Protein AF-A0A4R4D3I8-F1 (afdb_monomer_lite)

InterPro domains:
  IPR003644 Na-Ca exchanger/integrin-beta4 [PF03160] (3-103)
  IPR011041 Soluble quinoprotein glucose/sorbosone dehydrogenase, beta-propeller domain superfamily [SSF50952] (122-207)
  IPR011042 Six-bladed beta-propeller, TolB-like [G3DSA:2.120.10.30] (114-254)
  IPR012938 Glucose/Sorbosone dehydrogenase [PF07995] (134-205)
  IPR038081 CalX-like domain superfamily [G3DSA:2.60.40.2030] (2-104)
  IPR038081 CalX-like domain superfamily [SSF141072] (4-116)

Secondary structure (DSSP, 8-state):
---EEEEGGGSEEEEEEE--S---S-EEEEEEEEESSSPBTTTB--EEEEEEE-TT--EEEEEEEB---SS----EEEEEEEEEEESS---S--EEEEEEE-SSS-----S------SS------S----TT-EEEEEE-SS-TTEEEEEETTTEEEEEETTT--EEEEEE-TTTB--STT-SEEEEEE-TTTTTS-EEEEEEEE--TTGGG--GGGSTT-SS--EEEEEEEEB-GGGTTSSBPTT--EEEE--

Organism: NCBI:txid2527868

Structure (mmCIF, N/CA/C/O backbone):
data_AF-A0A4R4D3I8-F1
#
_entry.id   AF-A0A4R4D3I8-F1
#
loop_
_atom_site.group_PDB
_atom_site.id
_atom_site.type_symbol
_atom_site.label_atom_id
_atom_site.label_alt_id
_atom_site.label_comp_id
_atom_site.label_asym_id
_atom_site.label_entity_id
_atom_site.label_seq_id
_atom_site.pdbx_PDB_ins_code
_atom_site.Cartn_x
_atom_site.Cartn_y
_atom_site.Cartn_z
_atom_site.occupancy
_atom_site.B_iso_or_equiv
_atom_site.auth_seq_id
_atom_site.auth_comp_id
_atom_site.auth_asym_id
_atom_site.auth_atom_id
_atom_site.pdbx_PDB_model_num
ATOM 1 N N . ASP A 1 1 ? 19.134 -2.324 -6.338 1.00 48.84 1 ASP A N 1
ATOM 2 C CA . ASP A 1 1 ? 19.557 -2.537 -7.728 1.00 48.84 1 ASP A CA 1
ATOM 3 C C . ASP A 1 1 ? 20.629 -3.591 -7.803 1.00 48.84 1 ASP A C 1
ATOM 5 O O . ASP A 1 1 ? 21.611 -3.500 -7.078 1.00 48.84 1 ASP A O 1
ATOM 9 N N . ILE A 1 2 ? 20.404 -4.602 -8.639 1.00 56.69 2 ILE A N 1
ATOM 10 C CA . ILE A 1 2 ? 21.456 -5.512 -9.089 1.00 56.69 2 ILE A CA 1
ATOM 11 C C . ILE A 1 2 ? 21.833 -5.010 -10.480 1.00 56.69 2 ILE A C 1
ATOM 13 O O . ILE A 1 2 ? 21.028 -5.086 -11.409 1.00 56.69 2 ILE A O 1
ATOM 17 N N . GLU A 1 3 ? 23.013 -4.412 -10.591 1.00 73.50 3 GLU A N 1
ATOM 18 C CA . GLU A 1 3 ? 23.609 -4.074 -11.878 1.00 73.50 3 GLU A CA 1
ATOM 19 C C . GLU A 1 3 ? 24.237 -5.336 -12.466 1.00 73.50 3 GLU A C 1
ATOM 21 O O . GLU A 1 3 ? 25.013 -6.019 -11.794 1.00 73.50 3 GLU A O 1
ATOM 26 N N . VAL A 1 4 ? 23.876 -5.657 -13.707 1.00 86.81 4 VAL A N 1
ATOM 27 C CA . VAL A 1 4 ? 24.461 -6.776 -14.447 1.00 86.81 4 VAL A CA 1
ATOM 28 C C . VAL A 1 4 ? 25.576 -6.222 -15.324 1.00 86.81 4 VAL A C 1
ATOM 30 O O . VAL A 1 4 ? 25.395 -5.219 -16.009 1.00 86.81 4 VAL A O 1
ATOM 33 N N . GLN A 1 5 ? 26.738 -6.863 -15.299 1.00 90.12 5 GLN A N 1
ATOM 34 C CA . GLN A 1 5 ? 27.853 -6.533 -16.182 1.00 90.12 5 GLN A CA 1
ATOM 35 C C . GLN A 1 5 ? 28.077 -7.687 -17.151 1.00 90.12 5 GLN A C 1
ATOM 37 O O . GLN A 1 5 ? 27.988 -8.850 -16.757 1.00 90.12 5 GLN A O 1
ATOM 42 N N . VAL A 1 6 ? 28.365 -7.359 -18.404 1.00 92.44 6 VAL A N 1
ATOM 43 C CA . VAL A 1 6 ? 28.683 -8.327 -19.454 1.00 92.44 6 VAL A CA 1
ATOM 44 C C . VAL A 1 6 ? 29.883 -7.828 -20.241 1.00 92.44 6 VAL A C 1
ATOM 46 O O . VAL A 1 6 ? 29.997 -6.624 -20.474 1.00 92.44 6 VAL A O 1
ATOM 49 N N . ASN A 1 7 ? 30.792 -8.723 -20.627 1.00 90.62 7 ASN A N 1
ATOM 50 C CA . ASN A 1 7 ? 31.839 -8.355 -21.566 1.00 90.62 7 ASN A CA 1
ATOM 51 C C . ASN A 1 7 ? 31.254 -8.320 -22.980 1.00 90.62 7 ASN A C 1
ATOM 53 O O . ASN A 1 7 ? 30.486 -9.198 -23.364 1.00 90.62 7 ASN A O 1
ATOM 57 N N . GLU A 1 8 ? 31.633 -7.327 -23.771 1.00 93.56 8 GLU A N 1
ATOM 58 C CA . GLU A 1 8 ? 31.174 -7.181 -25.151 1.00 93.56 8 GLU A CA 1
ATOM 59 C C . GLU A 1 8 ? 31.430 -8.447 -25.996 1.00 93.56 8 GLU A C 1
ATOM 61 O O . GLU A 1 8 ? 30.576 -8.850 -26.787 1.00 93.56 8 GLU A O 1
ATOM 66 N N . ALA A 1 9 ? 32.521 -9.171 -25.715 1.00 92.56 9 ALA A N 1
ATOM 67 C CA . ALA A 1 9 ? 32.879 -10.417 -26.392 1.00 92.56 9 ALA A CA 1
ATOM 68 C C . ALA A 1 9 ? 32.084 -11.659 -25.932 1.00 92.56 9 ALA A C 1
ATOM 70 O O . ALA A 1 9 ? 32.213 -12.722 -26.546 1.00 92.56 9 ALA A O 1
ATOM 71 N N . ASP A 1 10 ? 31.260 -11.569 -24.878 1.00 92.31 10 ASP A N 1
ATOM 72 C CA . ASP A 1 10 ? 30.481 -12.710 -24.365 1.00 92.31 10 ASP A CA 1
ATOM 73 C C . ASP A 1 10 ? 29.329 -13.097 -25.312 1.00 92.31 10 ASP A C 1
ATOM 75 O O . ASP A 1 10 ? 28.772 -14.196 -25.224 1.00 92.31 10 ASP A O 1
ATOM 79 N N . GLY A 1 11 ? 28.949 -12.194 -26.223 1.00 94.56 11 GLY A N 1
ATOM 80 C CA . GLY A 1 11 ? 27.903 -12.375 -27.232 1.00 94.56 11 GLY A CA 1
ATOM 81 C C . GLY A 1 11 ? 26.474 -12.381 -26.681 1.00 94.56 11 GLY A C 1
ATOM 82 O O . GLY A 1 11 ? 25.547 -11.982 -27.384 1.00 94.56 11 GLY A O 1
ATOM 83 N N . PHE A 1 12 ? 26.270 -12.783 -25.425 1.00 95.88 12 PHE A N 1
ATOM 84 C CA . PHE A 1 12 ? 24.982 -12.723 -24.739 1.00 95.88 12 PHE A CA 1
ATOM 85 C C . PHE A 1 12 ? 25.138 -12.378 -23.263 1.00 95.88 12 PHE A C 1
ATOM 87 O O . PHE A 1 12 ? 26.021 -12.885 -22.576 1.00 95.88 12 PHE A O 1
ATOM 94 N N . VAL A 1 13 ? 24.175 -11.617 -22.754 1.00 95.88 13 VAL A N 1
ATOM 95 C CA . VAL A 1 13 ? 23.889 -11.509 -21.322 1.00 95.88 13 VAL A CA 1
ATOM 96 C C . VAL A 1 13 ? 22.562 -12.196 -21.021 1.00 95.88 13 VAL A C 1
ATOM 98 O O . VAL A 1 13 ? 21.629 -12.143 -21.822 1.00 95.88 13 VAL A O 1
ATOM 101 N N . TYR A 1 14 ? 22.462 -12.846 -19.866 1.00 95.19 14 TYR A N 1
ATOM 102 C CA . TYR A 1 14 ? 21.257 -13.564 -19.455 1.00 95.19 14 TYR A CA 1
ATOM 103 C C . TYR A 1 14 ? 20.567 -12.821 -18.317 1.00 95.19 14 TYR A C 1
ATOM 105 O O . TYR A 1 14 ? 21.087 -12.749 -17.206 1.00 95.19 14 TYR A O 1
ATOM 113 N N . GLN A 1 15 ? 19.375 -12.301 -18.595 1.00 94.81 15 GLN A N 1
ATOM 114 C CA . GLN A 1 15 ? 18.557 -11.606 -17.610 1.00 94.81 15 GLN A CA 1
ATOM 115 C C . GLN A 1 15 ? 17.652 -12.603 -16.894 1.00 94.81 15 GLN A C 1
ATOM 117 O O . GLN A 1 15 ? 16.763 -13.194 -17.507 1.00 94.81 15 GLN A O 1
ATOM 122 N N . THR A 1 16 ? 17.881 -12.794 -15.597 1.00 94.50 16 THR A N 1
ATOM 123 C CA . THR A 1 16 ? 17.057 -13.668 -14.755 1.00 94.50 16 THR A CA 1
ATOM 124 C C . THR A 1 16 ? 15.826 -12.925 -14.249 1.00 94.50 16 THR A C 1
ATOM 126 O O . THR A 1 16 ? 15.933 -11.849 -13.662 1.00 94.50 16 THR A O 1
ATOM 129 N N . ILE A 1 17 ? 14.657 -13.530 -14.435 1.00 94.12 17 ILE A N 1
ATOM 130 C CA . ILE A 1 17 ? 13.378 -13.076 -13.892 1.00 94.12 17 ILE A CA 1
ATOM 131 C C . ILE A 1 17 ? 12.937 -14.093 -12.846 1.00 94.12 17 ILE A C 1
ATOM 133 O O . ILE A 1 17 ? 12.858 -15.283 -13.151 1.00 94.12 17 ILE A O 1
ATOM 137 N N . SER A 1 18 ? 12.634 -13.629 -11.635 1.00 93.69 18 SER A N 1
ATOM 138 C CA . SER A 1 18 ? 12.194 -14.480 -10.531 1.00 93.69 18 SER A CA 1
ATOM 139 C C . SER A 1 18 ? 10.734 -14.229 -10.151 1.00 93.69 18 SER A C 1
ATOM 141 O O . SER A 1 18 ? 10.213 -13.115 -10.243 1.00 93.69 18 SER A O 1
ATOM 143 N N . ARG A 1 19 ? 10.066 -15.294 -9.709 1.00 94.06 19 ARG A N 1
ATOM 144 C CA . ARG A 1 19 ? 8.700 -15.303 -9.186 1.00 94.06 19 ARG A CA 1
ATOM 145 C C . ARG A 1 19 ? 8.732 -15.710 -7.717 1.00 94.06 19 ARG A C 1
ATOM 147 O O . ARG A 1 19 ? 9.357 -16.699 -7.348 1.00 94.06 19 ARG A O 1
ATOM 154 N N . ALA A 1 20 ? 8.028 -14.952 -6.882 1.00 91.31 20 ALA A N 1
ATOM 155 C CA . ALA A 1 20 ? 7.876 -15.224 -5.455 1.00 91.31 20 ALA A CA 1
ATOM 156 C C . ALA A 1 20 ? 6.413 -15.543 -5.106 1.00 91.31 20 ALA A C 1
ATOM 158 O O . ALA A 1 20 ? 5.491 -15.113 -5.799 1.00 91.31 20 ALA A O 1
ATOM 159 N N . GLY A 1 21 ? 6.195 -16.266 -4.004 1.00 92.38 21 GLY A N 1
ATOM 160 C CA . GLY A 1 21 ? 4.859 -16.669 -3.555 1.00 92.38 21 GLY A CA 1
ATOM 161 C C . GLY A 1 21 ? 4.381 -17.966 -4.212 1.00 92.38 21 GLY A C 1
ATOM 162 O O . GLY A 1 21 ? 5.140 -18.930 -4.288 1.00 92.38 21 GLY A O 1
ATOM 163 N N . SER A 1 22 ? 3.112 -18.009 -4.639 1.00 92.25 22 SER A N 1
ATOM 164 C CA . SER A 1 22 ? 2.560 -19.191 -5.315 1.00 92.25 22 SER A CA 1
ATOM 165 C C . SER A 1 22 ? 3.211 -19.388 -6.684 1.00 92.25 22 SER A C 1
ATOM 167 O O . SER A 1 22 ? 3.316 -18.435 -7.461 1.00 92.25 22 SER A O 1
ATOM 169 N N . LEU A 1 23 ? 3.600 -20.632 -6.972 1.00 96.31 23 LEU A N 1
ATOM 170 C CA . LEU A 1 23 ? 4.167 -21.068 -8.250 1.00 96.31 23 LEU A CA 1
ATOM 171 C C . LEU A 1 23 ? 3.156 -21.832 -9.121 1.00 96.31 23 LEU A C 1
ATOM 173 O O . LEU A 1 23 ? 3.546 -22.357 -10.156 1.00 96.31 23 LEU A O 1
ATOM 177 N N . GLU A 1 24 ? 1.883 -21.902 -8.715 1.00 96.44 24 GLU A N 1
ATOM 178 C CA . GLU A 1 24 ? 0.830 -22.515 -9.534 1.00 96.44 24 GLU A CA 1
ATOM 179 C C . GLU A 1 24 ? 0.516 -21.668 -10.771 1.00 96.44 24 GLU A C 1
ATOM 181 O O . GLU A 1 24 ? 0.379 -20.443 -10.691 1.00 96.44 24 GLU A O 1
ATOM 186 N N . GLY A 1 25 ? 0.334 -22.343 -11.899 1.00 96.69 25 GLY A N 1
ATOM 187 C CA . GLY A 1 25 ? 0.001 -21.759 -13.187 1.00 96.69 25 GLY A CA 1
ATOM 188 C C . GLY A 1 25 ? 1.224 -21.252 -13.948 1.00 96.69 25 GLY A C 1
ATOM 189 O O . GLY A 1 25 ? 2.199 -20.769 -13.370 1.00 96.69 25 GLY A O 1
ATOM 190 N N . GLU A 1 26 ? 1.142 -21.347 -15.271 1.00 97.56 26 GLU A N 1
ATOM 191 C CA . GLU A 1 26 ? 2.083 -20.713 -16.192 1.00 97.56 26 GLU A CA 1
ATOM 192 C C . GLU A 1 26 ? 1.918 -19.184 -16.172 1.00 97.56 26 GLU A C 1
ATOM 194 O O . GLU A 1 26 ? 0.810 -18.675 -15.991 1.00 97.56 26 GLU A O 1
ATOM 199 N N . VAL A 1 27 ? 3.020 -18.457 -16.373 1.00 97.94 27 VAL A N 1
ATOM 200 C CA . VAL A 1 27 ? 3.032 -16.992 -16.482 1.00 97.94 27 VAL A CA 1
ATOM 201 C C . VAL A 1 27 ? 3.659 -16.589 -17.809 1.00 97.94 27 VAL A C 1
ATOM 203 O O . VAL A 1 27 ? 4.807 -16.938 -18.092 1.00 97.94 27 VAL A O 1
ATOM 206 N N . LEU A 1 28 ? 2.932 -15.806 -18.603 1.00 97.88 28 LEU A N 1
ATOM 207 C CA . LEU A 1 28 ? 3.465 -15.165 -19.801 1.00 97.88 28 LEU A CA 1
ATOM 208 C C . LEU A 1 28 ? 3.979 -13.774 -19.430 1.00 97.88 28 LEU A C 1
ATOM 210 O O . LEU A 1 28 ? 3.236 -12.956 -18.895 1.00 97.88 28 LEU A O 1
ATOM 214 N N . ILE A 1 29 ? 5.249 -13.500 -19.712 1.00 97.88 29 ILE A N 1
ATOM 215 C CA . ILE A 1 29 ? 5.922 -12.254 -19.344 1.00 97.88 29 ILE A CA 1
ATOM 216 C C . ILE A 1 29 ? 6.312 -11.514 -20.617 1.00 97.88 29 ILE A C 1
ATOM 218 O O . ILE A 1 29 ? 7.061 -12.046 -21.435 1.00 97.88 29 ILE A O 1
ATOM 222 N N . THR A 1 30 ? 5.861 -10.272 -20.762 1.00 97.06 30 THR A N 1
ATOM 223 C CA . THR A 1 30 ? 6.314 -9.360 -21.818 1.00 97.06 30 THR A CA 1
ATOM 224 C C . THR A 1 30 ? 7.434 -8.481 -21.278 1.00 97.06 30 THR A C 1
ATOM 226 O O . THR A 1 30 ? 7.284 -7.850 -20.229 1.00 97.06 30 THR A O 1
ATOM 229 N N . TYR A 1 31 ? 8.553 -8.408 -21.995 1.00 96.50 31 TYR A N 1
ATOM 230 C CA . TYR A 1 31 ? 9.711 -7.593 -21.634 1.00 96.50 31 TYR A CA 1
ATOM 231 C C . TYR A 1 31 ? 10.113 -6.644 -22.767 1.00 96.50 31 TYR A C 1
ATOM 233 O O . TYR A 1 31 ? 9.753 -6.845 -23.927 1.00 96.50 31 TYR A O 1
ATOM 241 N N . GLY A 1 32 ? 10.875 -5.607 -22.421 1.00 95.19 32 GLY A N 1
ATOM 242 C CA . GLY A 1 32 ? 11.457 -4.649 -23.357 1.00 95.19 32 GLY A CA 1
ATOM 243 C C . GLY A 1 32 ? 12.919 -4.356 -23.027 1.00 95.19 32 GLY A C 1
ATOM 244 O O . GLY A 1 32 ? 13.287 -4.273 -21.855 1.00 95.19 32 GLY A O 1
ATOM 245 N N . VAL A 1 33 ? 13.745 -4.191 -24.058 1.00 97.19 33 VAL A N 1
ATOM 246 C CA . VAL A 1 33 ? 15.169 -3.856 -23.946 1.00 97.19 33 VAL A CA 1
ATOM 247 C C . VAL A 1 33 ? 15.428 -2.547 -24.681 1.00 97.19 33 VAL A C 1
ATOM 249 O O . VAL A 1 33 ? 15.238 -2.463 -25.894 1.00 97.19 33 VAL A O 1
ATOM 252 N N . THR A 1 34 ? 15.844 -1.517 -23.947 1.00 94.69 34 THR A N 1
ATOM 253 C CA . THR A 1 34 ? 16.013 -0.153 -24.469 1.00 94.69 34 THR A CA 1
ATOM 254 C C . THR A 1 34 ? 17.401 0.388 -24.170 1.00 94.69 34 THR A C 1
ATOM 256 O O . THR A 1 34 ? 17.919 0.214 -23.065 1.00 94.69 34 THR A O 1
ATOM 259 N N . GLY A 1 35 ? 17.983 1.092 -25.138 1.00 89.38 35 GLY A N 1
ATOM 260 C CA . GLY A 1 35 ? 19.298 1.712 -24.997 1.00 89.38 35 GLY A CA 1
ATOM 261 C C . GLY A 1 35 ? 19.273 2.905 -24.043 1.00 89.38 35 GLY A C 1
ATOM 262 O O . GLY A 1 35 ? 18.276 3.623 -23.965 1.00 89.38 35 GLY A O 1
ATOM 263 N N . ASN A 1 36 ? 20.367 3.107 -23.310 1.00 91.62 36 ASN A N 1
ATOM 264 C CA . ASN A 1 36 ? 20.645 4.350 -22.595 1.00 91.62 36 ASN A CA 1
ATOM 265 C C . ASN A 1 36 ? 21.848 5.024 -23.271 1.00 91.62 36 ASN A C 1
ATOM 267 O O . ASN A 1 36 ? 21.665 5.760 -24.237 1.00 91.62 36 ASN A O 1
ATOM 271 N N . THR A 1 37 ? 23.073 4.705 -22.846 1.00 92.19 37 THR A N 1
ATOM 272 C CA . THR A 1 37 ? 24.292 5.102 -23.570 1.00 92.19 37 THR A CA 1
ATOM 273 C C . THR A 1 37 ? 24.688 4.088 -24.644 1.00 92.19 37 THR A C 1
ATOM 275 O O . THR A 1 37 ? 25.432 4.436 -25.557 1.00 92.19 37 THR A O 1
ATOM 278 N N . ALA A 1 38 ? 24.180 2.853 -24.559 1.00 93.88 38 ALA A N 1
ATOM 279 C CA . ALA A 1 38 ? 24.282 1.849 -25.611 1.00 93.88 38 ALA A CA 1
ATOM 280 C C . ALA A 1 38 ? 23.235 2.094 -26.707 1.00 93.88 38 ALA A C 1
ATOM 282 O O . ALA A 1 38 ? 22.082 2.427 -26.426 1.00 93.88 38 ALA A O 1
ATOM 283 N N . THR A 1 39 ? 23.633 1.878 -27.954 1.00 95.00 39 THR A N 1
ATOM 284 C CA . THR A 1 39 ? 22.834 2.040 -29.167 1.00 95.00 39 THR A CA 1
ATOM 285 C C . THR A 1 39 ? 22.325 0.683 -29.649 1.00 95.00 39 THR A C 1
ATOM 287 O O . THR A 1 39 ? 23.098 -0.239 -29.909 1.00 95.00 39 THR A O 1
ATOM 290 N N . GLU A 1 40 ? 21.007 0.562 -29.801 1.00 95.12 40 GLU A N 1
ATOM 291 C CA . GLU A 1 40 ? 20.368 -0.635 -30.355 1.00 95.12 40 GLU A CA 1
ATOM 292 C C . GLU A 1 40 ? 20.847 -0.916 -31.790 1.00 95.12 40 GLU A C 1
ATOM 294 O O . GLU A 1 40 ? 20.960 -0.008 -32.615 1.00 95.12 40 GLU A O 1
ATOM 299 N N . GLY A 1 41 ? 21.124 -2.185 -32.090 1.00 94.38 41 GLY A N 1
ATOM 300 C CA . GLY A 1 41 ? 21.628 -2.641 -33.388 1.00 94.38 41 GLY A CA 1
ATOM 301 C C . GLY A 1 41 ? 23.116 -2.370 -33.620 1.00 94.38 41 GLY A C 1
ATOM 302 O O . GLY A 1 41 ? 23.642 -2.798 -34.646 1.00 94.38 41 GLY A O 1
ATOM 303 N N . VAL A 1 42 ? 23.782 -1.693 -32.681 1.00 95.00 42 VAL A N 1
ATOM 304 C CA . VAL A 1 42 ? 25.235 -1.469 -32.684 1.00 95.00 42 VAL A CA 1
ATOM 305 C C . VAL A 1 42 ? 25.881 -2.191 -31.510 1.00 95.00 42 VAL A C 1
ATOM 307 O O . VAL A 1 42 ? 26.784 -2.977 -31.739 1.00 95.00 42 VAL A O 1
ATOM 310 N N . ASP A 1 43 ? 25.366 -1.982 -30.295 1.00 95.75 43 ASP A N 1
ATOM 311 C CA . ASP A 1 43 ? 25.955 -2.502 -29.051 1.00 95.75 43 ASP A CA 1
ATOM 312 C C . ASP A 1 43 ? 25.180 -3.714 -28.497 1.00 95.75 43 ASP A C 1
ATOM 314 O O . ASP A 1 43 ? 25.717 -4.585 -27.815 1.00 95.75 43 ASP A O 1
ATOM 318 N N . PHE A 1 44 ? 23.878 -3.788 -28.781 1.00 97.44 44 PHE A N 1
ATOM 319 C CA . PHE A 1 44 ? 23.007 -4.890 -28.368 1.00 97.44 44 PHE A CA 1
ATOM 320 C C . PHE A 1 44 ? 21.803 -5.011 -29.307 1.00 97.44 44 PHE A C 1
ATOM 322 O O . PHE A 1 44 ? 21.452 -4.065 -30.020 1.00 97.44 44 PHE A O 1
ATOM 329 N N . VAL A 1 45 ? 21.130 -6.161 -29.285 1.00 97.19 45 VAL A N 1
ATOM 330 C CA . VAL A 1 45 ? 19.838 -6.344 -29.966 1.00 97.19 45 VAL A CA 1
ATOM 331 C C . VAL A 1 45 ? 18.704 -6.027 -28.992 1.00 97.19 45 VAL A C 1
ATOM 333 O O . VAL A 1 45 ? 18.519 -6.727 -27.995 1.00 97.19 45 VAL A O 1
ATOM 336 N N . GLY A 1 46 ? 17.976 -4.944 -29.270 1.00 94.12 46 GLY A N 1
ATOM 337 C CA . GLY A 1 46 ? 16.898 -4.423 -28.434 1.00 94.12 46 GLY A CA 1
ATOM 338 C C . GLY A 1 46 ? 15.497 -4.873 -28.851 1.00 94.12 46 GLY A C 1
ATOM 339 O O . GLY A 1 46 ? 15.319 -5.849 -29.580 1.00 94.12 46 GLY A O 1
ATOM 340 N N . GLY A 1 47 ? 14.493 -4.150 -28.352 1.00 92.25 47 GLY A N 1
ATOM 341 C CA . GLY A 1 47 ? 13.087 -4.343 -28.705 1.00 92.25 47 GLY A CA 1
ATOM 342 C C . GLY A 1 47 ? 12.266 -5.076 -27.643 1.00 92.25 47 GLY A C 1
ATOM 343 O O . GLY A 1 47 ? 12.671 -5.202 -26.487 1.00 92.25 47 GLY A O 1
ATOM 344 N N . PHE A 1 48 ? 11.069 -5.519 -28.035 1.00 93.38 48 PHE A N 1
ATOM 345 C CA . PHE A 1 48 ? 10.128 -6.229 -27.163 1.00 93.38 48 PHE A CA 1
ATOM 346 C C . PHE A 1 48 ? 10.145 -7.732 -27.427 1.00 93.38 48 PHE A C 1
ATOM 348 O O . PHE A 1 48 ? 10.292 -8.171 -28.568 1.00 93.38 48 PHE A O 1
ATOM 355 N N . GLY A 1 49 ? 9.921 -8.516 -26.377 1.00 94.88 49 GLY A N 1
ATOM 356 C CA . GLY A 1 49 ? 9.788 -9.963 -26.472 1.00 94.88 49 GLY A CA 1
ATOM 357 C C . GLY A 1 49 ? 8.884 -10.532 -25.390 1.00 94.88 49 GLY A C 1
ATOM 358 O O . GLY A 1 49 ? 8.424 -9.823 -24.494 1.00 94.88 49 GLY A O 1
ATOM 359 N N . THR A 1 50 ? 8.631 -11.833 -25.487 1.00 96.88 50 THR A N 1
ATOM 360 C CA . THR A 1 50 ? 7.858 -12.579 -24.495 1.00 96.88 50 THR A CA 1
ATOM 361 C C . THR A 1 50 ? 8.632 -13.797 -24.031 1.00 96.88 50 THR A C 1
ATOM 363 O O . THR A 1 50 ? 9.254 -14.481 -24.844 1.00 96.88 50 THR A O 1
ATOM 366 N N . VAL A 1 51 ? 8.545 -14.108 -22.743 1.00 98.00 51 VAL A N 1
ATOM 367 C CA . VAL A 1 51 ? 9.073 -15.341 -22.162 1.00 98.00 51 VAL A CA 1
ATOM 368 C C . VAL A 1 51 ? 7.992 -16.007 -21.323 1.00 98.00 51 VAL A C 1
ATOM 370 O O . VAL A 1 51 ? 7.228 -15.342 -20.628 1.00 98.00 51 VAL A O 1
ATOM 373 N N . VAL A 1 52 ? 7.918 -17.330 -21.414 1.00 98.19 52 VAL A N 1
ATOM 374 C CA . VAL A 1 52 ? 7.000 -18.138 -20.615 1.00 98.19 52 VAL A CA 1
ATOM 375 C C . VAL A 1 52 ? 7.755 -18.670 -19.406 1.00 98.19 52 VAL A C 1
ATOM 377 O O . VAL A 1 52 ? 8.811 -19.284 -19.557 1.00 98.19 52 VAL A O 1
ATOM 380 N N . MET A 1 53 ? 7.204 -18.450 -18.217 1.00 97.75 53 MET A N 1
ATOM 381 C CA . MET A 1 53 ? 7.611 -19.126 -16.992 1.00 97.75 53 MET A CA 1
ATOM 382 C C . MET A 1 53 ? 6.627 -20.278 -16.733 1.00 97.75 53 MET A C 1
ATOM 384 O O . MET A 1 53 ? 5.470 -20.007 -16.403 1.00 97.75 53 MET A O 1
ATOM 388 N N . PRO A 1 54 ? 7.047 -21.547 -16.908 1.00 98.06 54 PRO A N 1
ATOM 389 C CA . PRO A 1 54 ? 6.150 -22.691 -16.763 1.00 98.06 54 PRO A CA 1
ATOM 390 C C . PRO A 1 54 ? 5.593 -22.850 -15.342 1.00 98.06 54 PRO A C 1
ATOM 392 O O . PRO A 1 54 ? 6.160 -22.341 -14.373 1.00 98.06 54 PRO A O 1
ATOM 395 N N . ASP A 1 55 ? 4.512 -23.622 -15.218 1.00 97.62 55 ASP A N 1
ATOM 396 C CA . ASP A 1 55 ? 3.950 -24.026 -13.924 1.00 97.62 55 ASP A CA 1
ATOM 397 C C . ASP A 1 55 ? 5.015 -24.669 -13.016 1.00 97.62 55 ASP A C 1
ATOM 399 O O . ASP A 1 55 ? 5.824 -25.494 -13.453 1.00 97.62 55 ASP A O 1
ATOM 403 N N . GLY A 1 56 ? 5.036 -24.262 -11.747 1.00 97.12 56 GLY A N 1
ATOM 404 C CA . GLY A 1 56 ? 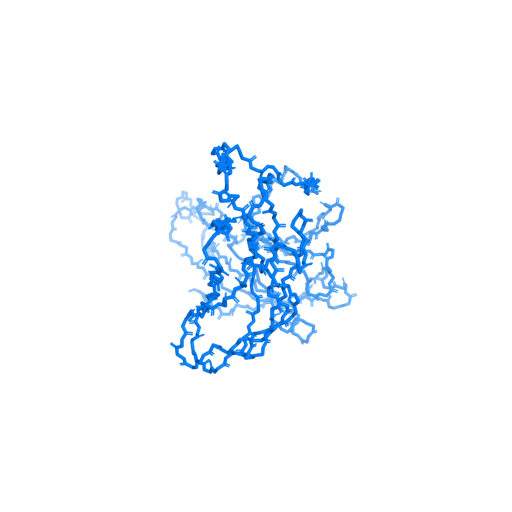5.997 -24.734 -10.751 1.00 97.12 56 GLY A CA 1
ATOM 405 C C . GLY A 1 56 ? 7.418 -24.169 -10.883 1.00 97.12 56 GLY A C 1
ATOM 406 O O . GLY A 1 56 ? 8.276 -24.519 -10.071 1.00 97.12 56 GLY A O 1
ATOM 407 N N . VAL A 1 57 ? 7.693 -23.297 -11.861 1.00 97.94 57 VAL A N 1
ATOM 408 C CA . VAL A 1 57 ? 9.021 -22.701 -12.074 1.00 97.94 57 VAL A CA 1
ATOM 409 C C . VAL A 1 57 ? 9.118 -21.337 -11.390 1.00 97.94 57 VAL A C 1
ATOM 411 O O . VAL A 1 57 ? 8.240 -20.489 -11.527 1.00 97.94 57 VAL A O 1
ATOM 414 N N . ALA A 1 58 ? 10.207 -21.125 -10.648 1.00 95.50 58 ALA A N 1
ATOM 415 C CA . ALA A 1 58 ? 10.452 -19.884 -9.911 1.00 95.50 58 ALA A CA 1
ATOM 416 C C . ALA A 1 58 ? 11.352 -18.887 -10.658 1.00 95.50 58 ALA A C 1
ATOM 418 O O . ALA A 1 58 ? 11.349 -17.708 -10.317 1.00 95.50 58 ALA A O 1
ATOM 419 N N . GLU A 1 59 ? 12.124 -19.334 -11.653 1.00 96.75 59 GLU A N 1
ATOM 420 C CA . GLU A 1 59 ? 13.064 -18.489 -12.392 1.00 96.75 59 GLU A CA 1
ATOM 421 C C . GLU A 1 59 ? 13.094 -18.839 -13.880 1.00 96.75 59 GLU A C 1
ATOM 423 O O . GLU A 1 59 ? 13.059 -20.010 -14.260 1.00 96.75 59 GLU A O 1
ATOM 428 N N . VAL A 1 60 ? 13.205 -17.817 -14.726 1.00 97.31 60 VAL A N 1
ATOM 429 C CA . VAL A 1 60 ? 13.460 -17.970 -16.161 1.00 97.31 60 VAL A CA 1
ATOM 430 C C . VAL A 1 60 ? 14.518 -16.968 -16.603 1.00 97.31 60 VAL A C 1
ATOM 432 O O . VAL A 1 60 ? 14.611 -15.872 -16.049 1.00 97.31 60 VAL A O 1
ATOM 435 N N . THR A 1 61 ? 15.330 -17.337 -17.590 1.00 96.56 61 THR A N 1
ATOM 436 C CA . THR A 1 61 ? 16.378 -16.474 -18.139 1.00 96.56 61 THR A CA 1
ATOM 437 C C . THR A 1 61 ? 16.044 -16.039 -19.557 1.00 96.56 61 THR A C 1
ATOM 439 O O . THR A 1 61 ? 15.589 -16.831 -20.383 1.00 96.56 61 THR A O 1
ATOM 442 N N . VAL A 1 62 ? 16.286 -14.763 -19.844 1.00 97.19 62 VAL A N 1
ATOM 443 C CA . VAL A 1 62 ? 16.126 -14.173 -21.172 1.00 97.19 62 VAL A CA 1
ATOM 444 C C . VAL A 1 62 ? 1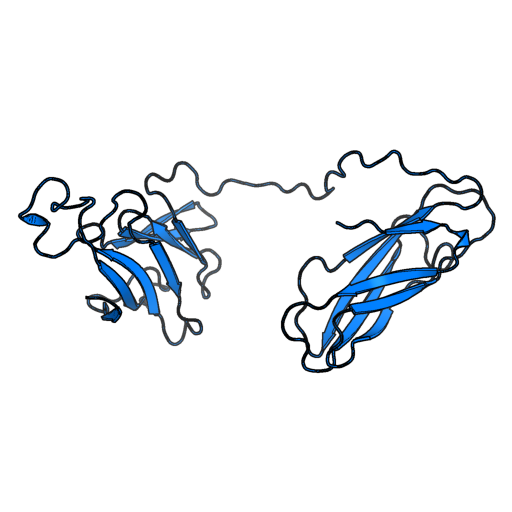7.508 -13.806 -21.712 1.00 97.19 62 VAL A C 1
ATOM 446 O O . VAL A 1 62 ? 18.170 -12.951 -21.117 1.00 97.19 62 VAL A O 1
ATOM 449 N N . PRO A 1 63 ? 17.971 -14.426 -22.811 1.00 97.25 63 PRO A N 1
ATOM 450 C CA . PRO A 1 63 ? 19.202 -14.010 -23.463 1.00 97.25 63 PRO A CA 1
ATOM 451 C C . PRO A 1 63 ? 18.978 -12.694 -24.215 1.00 97.25 63 PRO A C 1
ATOM 453 O O . PRO A 1 63 ? 18.073 -12.585 -25.042 1.00 97.25 63 PRO A O 1
ATOM 456 N N . VAL A 1 64 ? 19.833 -11.709 -23.961 1.00 97.31 64 VAL A N 1
ATOM 457 C CA . VAL A 1 64 ? 19.944 -10.479 -24.751 1.00 97.31 64 VAL A CA 1
ATOM 458 C C . VAL A 1 64 ? 21.275 -10.528 -25.486 1.00 97.31 64 VAL A C 1
ATOM 460 O O . VAL A 1 64 ? 22.320 -10.719 -24.864 1.00 97.31 64 VAL A O 1
ATOM 463 N N . GLN A 1 65 ? 21.235 -10.403 -26.811 1.00 97.94 65 GLN A N 1
ATOM 464 C CA . GLN A 1 65 ? 22.436 -10.456 -27.638 1.00 97.94 65 GLN A CA 1
ATOM 465 C C . GLN A 1 65 ? 23.246 -9.167 -27.485 1.00 97.94 65 GLN A C 1
ATOM 467 O O . GLN A 1 65 ? 22.701 -8.072 -27.636 1.00 97.94 65 GLN A O 1
ATOM 472 N N . ILE A 1 66 ? 24.541 -9.329 -27.235 1.00 97.88 66 ILE A N 1
ATOM 473 C CA . ILE A 1 66 ? 25.546 -8.268 -27.208 1.00 97.88 66 ILE A CA 1
ATOM 474 C C . ILE A 1 66 ? 26.308 -8.304 -28.531 1.00 97.88 66 ILE A C 1
ATOM 476 O O . ILE A 1 66 ? 26.565 -9.377 -29.085 1.00 97.88 66 ILE A O 1
ATOM 480 N N . LEU A 1 67 ? 26.589 -7.129 -29.079 1.00 95.94 67 LEU A N 1
ATOM 481 C CA . LEU A 1 67 ? 27.248 -6.964 -30.365 1.00 95.94 67 LEU A CA 1
ATOM 482 C C . LEU A 1 67 ? 28.644 -6.389 -30.114 1.00 95.94 67 LEU A C 1
ATOM 484 O O . LEU A 1 67 ? 28.756 -5.344 -29.492 1.00 95.94 67 LEU A O 1
ATOM 488 N N . ASP A 1 68 ? 29.674 -7.088 -30.594 1.00 93.69 68 ASP A N 1
ATOM 489 C CA . ASP A 1 68 ? 31.078 -6.662 -30.528 1.00 93.69 68 ASP A CA 1
ATOM 490 C C . ASP A 1 68 ? 31.537 -6.261 -31.933 1.00 93.69 68 ASP A C 1
ATOM 492 O O . ASP A 1 68 ? 31.514 -7.080 -32.863 1.00 93.69 68 ASP A O 1
ATOM 496 N N . ASP A 1 69 ? 31.917 -4.995 -32.104 1.00 89.31 69 ASP A N 1
ATOM 497 C CA . ASP A 1 69 ? 32.437 -4.463 -33.366 1.00 89.31 69 ASP A CA 1
ATOM 498 C C . ASP A 1 69 ? 33.979 -4.458 -33.439 1.00 89.31 69 ASP A C 1
ATOM 500 O O . ASP A 1 69 ? 34.558 -4.121 -34.480 1.00 89.31 69 ASP A O 1
ATOM 504 N N . GLY A 1 70 ? 34.652 -4.893 -32.369 1.00 87.94 70 GLY A N 1
ATOM 505 C CA . GLY A 1 70 ? 36.101 -4.973 -32.235 1.00 87.94 70 GLY A CA 1
ATOM 506 C C . GLY A 1 70 ? 36.803 -3.621 -32.099 1.00 87.94 70 GLY A C 1
ATOM 507 O O . GLY A 1 70 ? 38.035 -3.576 -32.196 1.00 87.94 70 GLY A O 1
ATOM 508 N N . ALA A 1 71 ? 36.070 -2.519 -31.920 1.00 87.12 71 ALA A N 1
ATOM 509 C CA . ALA A 1 71 ? 36.629 -1.190 -31.723 1.00 87.12 71 ALA A CA 1
ATOM 510 C C . ALA A 1 71 ? 36.572 -0.780 -30.247 1.00 87.12 71 ALA A C 1
ATOM 512 O O . ALA A 1 71 ? 35.551 -0.909 -29.593 1.00 87.12 71 ALA A O 1
ATOM 513 N N . ALA A 1 72 ? 37.663 -0.200 -29.739 1.00 87.12 72 ALA A N 1
ATOM 514 C CA . ALA A 1 72 ? 37.692 0.286 -28.363 1.00 87.12 72 ALA A CA 1
ATOM 515 C C . ALA A 1 72 ? 36.683 1.427 -28.142 1.00 87.12 72 ALA A C 1
ATOM 517 O O . ALA A 1 72 ? 36.682 2.436 -28.859 1.00 87.12 72 ALA A O 1
ATOM 518 N N . SER A 1 73 ? 35.883 1.292 -27.095 1.00 84.12 73 SER A N 1
ATOM 519 C CA . SER A 1 73 ? 34.801 2.186 -26.714 1.00 84.12 73 SER A CA 1
ATOM 520 C C . SER A 1 73 ? 34.693 2.303 -25.180 1.00 84.12 73 SER A C 1
ATOM 522 O O . SER A 1 73 ? 35.260 1.497 -24.440 1.00 84.12 73 SER A O 1
ATOM 524 N N . PRO A 1 74 ? 34.042 3.355 -24.645 1.00 87.25 74 PRO A N 1
ATOM 525 C CA . PRO A 1 74 ? 33.746 3.419 -23.214 1.00 87.25 74 PRO A CA 1
ATOM 526 C C . PRO A 1 74 ? 32.645 2.416 -22.842 1.00 87.25 74 PRO A C 1
ATOM 528 O O . PRO A 1 74 ? 31.833 2.061 -23.688 1.00 87.25 74 PRO A O 1
ATOM 531 N N . THR A 1 75 ? 32.541 2.044 -21.559 1.00 88.00 75 THR A N 1
ATOM 532 C CA . THR A 1 75 ? 31.423 1.214 -21.060 1.00 88.00 75 THR A CA 1
ATOM 533 C C . THR A 1 75 ? 30.071 1.836 -21.425 1.00 88.00 75 THR A C 1
ATOM 535 O O . THR A 1 75 ? 29.814 3.010 -21.133 1.00 88.00 75 THR A O 1
ATOM 538 N N . LYS A 1 76 ? 29.184 1.035 -22.022 1.00 91.38 76 LYS A N 1
ATOM 539 C CA . LYS A 1 76 ? 27.847 1.465 -22.458 1.00 91.38 76 LYS A CA 1
ATOM 540 C C . LYS A 1 76 ? 26.751 0.747 -21.688 1.00 91.38 76 LYS A C 1
ATOM 542 O O . LYS A 1 76 ? 26.953 -0.337 -21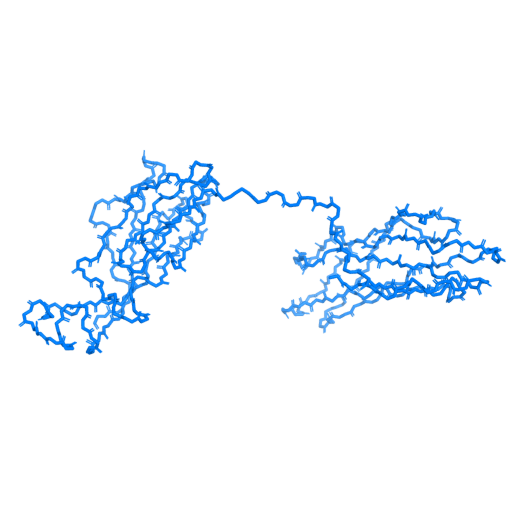.158 1.00 91.38 76 LYS A O 1
ATOM 547 N N . ILE A 1 77 ? 25.576 1.364 -21.619 1.00 92.56 77 ILE A N 1
ATOM 548 C CA . ILE A 1 77 ? 24.479 0.919 -20.763 1.00 92.56 77 ILE A CA 1
ATOM 549 C C . ILE A 1 77 ? 23.198 0.754 -21.573 1.00 92.56 77 ILE A C 1
ATOM 551 O O . ILE A 1 77 ? 22.794 1.664 -22.303 1.00 92.56 77 ILE A O 1
ATOM 555 N N . PHE A 1 78 ? 22.500 -0.356 -21.353 1.00 94.69 78 PHE A N 1
ATOM 556 C CA . PHE A 1 78 ? 21.100 -0.526 -21.736 1.00 94.69 78 PHE A CA 1
ATOM 557 C C . PHE A 1 78 ? 20.252 -0.970 -20.537 1.00 94.69 78 PHE A C 1
ATOM 559 O O . PHE A 1 78 ? 20.756 -1.282 -19.457 1.00 94.69 78 PHE A O 1
ATOM 566 N N . THR A 1 79 ? 18.934 -0.943 -20.711 1.00 95.00 79 THR A N 1
ATOM 567 C CA . THR A 1 79 ? 17.954 -1.289 -19.676 1.00 95.00 79 THR A CA 1
ATOM 568 C C . THR A 1 79 ? 17.062 -2.427 -20.148 1.00 95.00 79 THR A C 1
ATOM 570 O O . THR A 1 79 ? 16.508 -2.370 -21.243 1.00 95.00 79 THR A O 1
ATOM 573 N N . PHE A 1 80 ? 16.888 -3.436 -19.299 1.00 94.69 80 PHE A N 1
ATOM 574 C CA . PHE A 1 80 ? 15.906 -4.506 -19.447 1.00 94.69 80 PHE A CA 1
ATOM 575 C C . PHE A 1 80 ? 14.708 -4.223 -18.537 1.00 94.69 80 PHE A C 1
ATOM 577 O O . PHE A 1 80 ? 14.898 -3.965 -17.349 1.00 94.69 80 PHE A O 1
ATOM 584 N N . SER A 1 81 ? 13.487 -4.289 -19.062 1.00 94.56 81 SER A N 1
ATOM 585 C CA . SER A 1 81 ? 12.258 -3.938 -18.339 1.00 94.56 81 SER A CA 1
ATOM 586 C C . SER A 1 81 ? 11.187 -5.014 -18.475 1.00 94.56 81 SER A C 1
ATOM 588 O O . SER A 1 81 ? 10.945 -5.508 -19.574 1.00 94.56 81 SER A O 1
ATOM 590 N N . LEU A 1 82 ? 10.487 -5.320 -17.384 1.00 94.62 82 LEU A N 1
ATOM 591 C CA . LEU A 1 82 ? 9.230 -6.066 -17.414 1.00 94.62 82 LEU A CA 1
ATOM 592 C C . LEU A 1 82 ? 8.088 -5.105 -17.751 1.00 94.62 82 LEU A C 1
ATOM 594 O O . LEU A 1 82 ? 7.879 -4.114 -17.049 1.00 94.62 82 LEU A O 1
ATOM 598 N N . VAL A 1 83 ? 7.371 -5.396 -18.832 1.00 92.94 83 VAL A N 1
ATOM 599 C CA . VAL A 1 83 ? 6.338 -4.521 -19.403 1.00 92.94 83 VAL A CA 1
ATOM 600 C C . VAL A 1 83 ? 4.955 -4.959 -18.944 1.00 92.94 83 VAL A C 1
ATOM 602 O O . VAL A 1 83 ? 4.186 -4.133 -18.461 1.00 92.94 83 VAL A O 1
ATOM 605 N N . ASP A 1 84 ? 4.659 -6.252 -19.069 1.00 92.12 84 ASP A N 1
ATOM 606 C CA . ASP A 1 84 ? 3.362 -6.829 -18.718 1.00 92.12 84 ASP A CA 1
ATOM 607 C C . ASP A 1 84 ? 3.502 -8.299 -18.304 1.00 92.12 84 ASP A C 1
ATOM 609 O O . ASP A 1 84 ? 4.483 -8.955 -18.667 1.00 92.12 84 ASP A O 1
ATOM 613 N N . VAL A 1 85 ? 2.532 -8.812 -17.545 1.00 95.25 85 VAL A N 1
ATOM 614 C CA . VAL A 1 85 ? 2.440 -10.232 -17.181 1.00 95.25 85 VAL A CA 1
ATOM 615 C C . VAL A 1 85 ? 0.995 -10.720 -17.226 1.00 95.25 85 VAL A C 1
ATOM 617 O O . VAL A 1 85 ? 0.090 -10.071 -16.709 1.00 95.25 85 VAL A O 1
ATOM 620 N N . GLU A 1 86 ? 0.795 -11.919 -17.761 1.00 96.50 86 GLU A N 1
ATOM 621 C CA . GLU A 1 86 ? -0.463 -12.659 -17.680 1.00 96.50 86 GLU A CA 1
ATOM 622 C C . GLU A 1 86 ? -0.263 -13.883 -16.777 1.00 96.50 86 GLU A C 1
ATOM 624 O O . GLU A 1 86 ? 0.720 -14.609 -16.917 1.00 96.50 86 GLU A O 1
ATOM 629 N N . GLY A 1 87 ? -1.171 -14.100 -15.818 1.00 93.00 87 GLY A N 1
ATOM 630 C CA . GLY A 1 87 ? -1.077 -15.200 -14.842 1.00 93.00 87 GLY A CA 1
ATOM 631 C C . GLY A 1 87 ? -0.329 -14.863 -13.542 1.00 93.00 87 GLY A C 1
ATOM 632 O O . GLY A 1 87 ? -0.204 -15.720 -12.671 1.00 93.00 87 GLY A O 1
ATOM 633 N N . ALA A 1 88 ? 0.133 -13.619 -13.366 1.00 93.69 88 ALA A N 1
ATOM 634 C CA . ALA A 1 88 ? 0.781 -13.143 -12.139 1.00 93.69 88 ALA A CA 1
ATOM 635 C C . ALA A 1 88 ? 0.536 -11.640 -11.899 1.00 93.69 88 ALA A C 1
ATOM 637 O O . ALA A 1 88 ? -0.164 -10.980 -12.660 1.00 93.69 88 ALA A O 1
ATOM 638 N N . THR A 1 89 ? 1.145 -11.091 -10.843 1.00 91.25 89 THR A N 1
ATOM 639 C CA . THR A 1 89 ? 1.169 -9.648 -10.554 1.00 91.25 89 THR A CA 1
ATOM 640 C C . THR A 1 89 ? 2.612 -9.151 -10.559 1.00 91.25 89 THR A C 1
ATOM 642 O O . THR A 1 89 ? 3.471 -9.750 -9.914 1.00 91.25 89 THR A O 1
ATOM 645 N N . LEU A 1 90 ? 2.887 -8.030 -11.229 1.00 89.81 90 LEU A N 1
ATOM 646 C CA . LEU A 1 90 ? 4.217 -7.412 -11.246 1.00 89.81 90 LEU A CA 1
ATOM 647 C C . LEU A 1 90 ? 4.529 -6.650 -9.950 1.00 89.81 90 LEU A C 1
ATOM 649 O O . LEU A 1 90 ? 3.783 -5.754 -9.548 1.00 89.81 90 LEU A O 1
ATOM 653 N N . TRP A 1 91 ? 5.701 -6.900 -9.369 1.00 86.00 91 TRP A N 1
ATOM 654 C CA . TRP A 1 91 ? 6.243 -6.176 -8.210 1.00 86.00 91 TRP A CA 1
ATOM 655 C C . TRP A 1 91 ? 7.501 -5.385 -8.583 1.00 86.00 91 TRP A C 1
ATOM 657 O O . TRP A 1 91 ? 8.076 -5.606 -9.643 1.00 86.00 91 TRP A O 1
ATOM 667 N N . ALA A 1 92 ? 7.896 -4.420 -7.750 1.00 82.69 92 ALA A N 1
ATOM 668 C CA . ALA A 1 92 ? 9.171 -3.722 -7.910 1.00 82.69 92 ALA A CA 1
ATOM 669 C C . ALA A 1 92 ? 10.329 -4.560 -7.323 1.00 82.69 92 ALA A C 1
ATOM 671 O O . ALA A 1 92 ? 10.119 -5.222 -6.304 1.00 82.69 92 ALA A O 1
ATOM 672 N N . PRO A 1 93 ? 11.546 -4.494 -7.896 1.00 85.56 93 PRO A N 1
ATOM 673 C CA . PRO A 1 93 ? 11.924 -3.744 -9.098 1.00 85.56 93 PRO A CA 1
ATOM 674 C C . PRO A 1 93 ? 11.477 -4.441 -10.397 1.00 85.56 93 PRO A C 1
ATOM 676 O O . PRO A 1 93 ? 11.433 -5.663 -10.473 1.00 85.56 93 PRO A O 1
ATOM 679 N N . ARG A 1 94 ? 11.169 -3.649 -11.434 1.00 90.12 94 ARG A N 1
ATOM 680 C CA . ARG A 1 94 ? 10.748 -4.140 -12.767 1.00 90.12 94 ARG A CA 1
ATOM 681 C C . ARG A 1 94 ? 11.786 -3.891 -13.857 1.00 90.12 94 ARG A C 1
ATOM 683 O O . ARG A 1 94 ? 11.526 -4.154 -15.025 1.00 90.12 94 ARG A O 1
ATOM 690 N N . THR A 1 95 ? 12.935 -3.348 -13.481 1.00 90.88 95 THR A N 1
ATOM 691 C CA . THR A 1 95 ? 13.988 -2.918 -14.396 1.00 90.88 95 THR A CA 1
ATOM 692 C C . THR A 1 95 ? 15.331 -3.428 -13.909 1.00 90.88 95 THR A C 1
ATOM 694 O O . THR A 1 95 ? 15.597 -3.438 -12.707 1.00 90.88 95 THR A O 1
ATOM 697 N N . SER A 1 96 ? 16.190 -3.807 -14.845 1.00 89.56 96 SER A N 1
ATOM 698 C CA . SER A 1 96 ? 17.587 -4.140 -14.604 1.00 89.56 96 SER A CA 1
ATOM 699 C C . SER A 1 96 ? 18.455 -3.342 -15.568 1.00 89.56 96 SER A C 1
ATOM 701 O O . SER A 1 96 ? 18.146 -3.229 -16.756 1.00 89.56 96 SER A O 1
ATOM 703 N N . ARG A 1 97 ? 19.529 -2.763 -15.035 1.00 90.56 97 ARG A N 1
ATOM 704 C CA . ARG A 1 97 ? 20.533 -2.045 -15.813 1.00 90.56 97 ARG A CA 1
ATOM 705 C C . ARG A 1 97 ? 21.654 -3.009 -16.174 1.00 90.56 97 ARG A C 1
ATOM 707 O O . ARG A 1 97 ? 22.141 -3.724 -15.294 1.00 90.56 97 ARG A O 1
ATOM 714 N N . VAL A 1 98 ? 22.051 -2.998 -17.442 1.00 91.88 98 VAL A N 1
ATOM 715 C CA . VAL A 1 98 ? 23.146 -3.822 -17.948 1.00 91.88 98 VAL A CA 1
ATOM 716 C C . VAL A 1 98 ? 24.249 -2.928 -18.493 1.00 91.88 98 VAL A C 1
ATOM 718 O O . VAL A 1 98 ? 23.990 -2.077 -19.345 1.00 91.88 98 VAL A O 1
ATOM 721 N N . SER A 1 99 ? 25.463 -3.144 -18.001 1.00 92.38 99 SER A N 1
ATOM 722 C CA . SER A 1 99 ? 26.676 -2.446 -18.423 1.00 92.38 99 SER A CA 1
ATOM 723 C C . SER A 1 99 ? 27.515 -3.369 -19.311 1.00 92.38 99 SER A C 1
ATOM 725 O O . SER A 1 99 ? 27.916 -4.452 -18.884 1.00 92.38 99 SER A O 1
ATOM 727 N N . ILE A 1 100 ? 27.751 -2.938 -20.548 1.00 92.75 100 ILE A N 1
ATOM 728 C CA . ILE A 1 100 ? 28.582 -3.613 -21.546 1.00 92.75 100 ILE A CA 1
ATOM 729 C C . ILE A 1 100 ? 30.012 -3.103 -21.375 1.00 92.75 100 ILE A C 1
ATOM 731 O O . ILE A 1 100 ? 30.287 -1.924 -21.610 1.00 92.75 100 ILE A O 1
ATOM 735 N N . ILE A 1 101 ? 30.895 -3.987 -20.920 1.00 90.62 101 ILE A N 1
ATOM 736 C CA . ILE A 1 101 ? 32.319 -3.718 -20.727 1.00 90.62 101 ILE A CA 1
ATOM 737 C C . ILE A 1 101 ? 33.045 -4.062 -22.023 1.00 90.62 101 ILE A C 1
ATOM 739 O O . ILE A 1 101 ? 33.018 -5.214 -22.456 1.00 90.62 101 ILE A O 1
ATOM 743 N N . ASP A 1 102 ? 33.717 -3.066 -22.591 1.00 88.62 102 ASP A N 1
ATOM 744 C CA . ASP A 1 102 ? 34.482 -3.174 -23.832 1.00 88.62 102 ASP A CA 1
ATOM 745 C C . ASP A 1 102 ? 35.521 -4.307 -23.782 1.00 88.62 102 ASP A C 1
ATOM 747 O O . ASP A 1 102 ? 36.211 -4.508 -22.773 1.00 88.62 102 ASP A O 1
ATOM 751 N N . SER A 1 103 ? 35.634 -5.066 -24.872 1.00 85.75 103 SER A N 1
ATOM 752 C CA . SER A 1 103 ? 36.543 -6.216 -24.945 1.00 85.75 103 SER A CA 1
ATOM 753 C C . SER A 1 103 ? 37.996 -5.830 -25.277 1.00 85.75 103 SER A C 1
ATOM 755 O O . SER A 1 103 ? 38.917 -6.590 -24.963 1.00 85.75 103 SER A O 1
ATOM 757 N N . GLN A 1 104 ? 38.233 -4.648 -25.862 1.00 85.88 104 GLN A N 1
ATOM 758 C CA . GLN A 1 104 ? 39.545 -4.194 -26.351 1.00 85.88 104 GLN A CA 1
ATOM 759 C C . GLN A 1 104 ? 40.294 -3.309 -25.347 1.00 85.88 104 GLN A C 1
ATOM 761 O O . GLN A 1 104 ? 41.521 -3.368 -25.236 1.00 85.88 104 GLN A O 1
ATOM 766 N N . ASN A 1 105 ? 39.556 -2.497 -24.602 1.00 80.69 105 ASN A N 1
ATOM 767 C CA . ASN A 1 105 ? 40.007 -1.672 -23.498 1.00 80.69 105 ASN A CA 1
ATOM 768 C C . ASN A 1 105 ? 39.026 -1.857 -22.332 1.00 80.69 105 ASN A C 1
ATOM 770 O O . ASN A 1 105 ? 38.196 -0.978 -22.091 1.00 80.69 105 ASN A O 1
ATOM 774 N N . PRO A 1 106 ? 39.098 -2.995 -21.615 1.00 70.44 106 PRO A N 1
ATOM 775 C CA . PRO A 1 106 ? 38.193 -3.282 -20.514 1.00 70.44 106 PRO A CA 1
ATOM 776 C C . PRO A 1 106 ? 38.420 -2.289 -19.374 1.00 70.44 106 PRO A C 1
ATOM 778 O O . PRO A 1 106 ? 39.237 -2.496 -18.474 1.00 70.44 106 PRO A O 1
ATOM 781 N N . GLU A 1 107 ? 37.672 -1.193 -19.405 1.00 67.12 107 GLU A N 1
ATOM 782 C CA . GLU A 1 107 ? 37.529 -0.294 -18.277 1.00 67.12 107 GLU A CA 1
ATOM 783 C C . GLU A 1 107 ? 36.489 -0.895 -17.343 1.00 67.12 107 GLU A C 1
ATOM 785 O O . GLU A 1 107 ? 35.282 -0.763 -17.536 1.00 67.12 107 GLU A O 1
ATOM 790 N N . THR A 1 108 ? 36.956 -1.571 -16.296 1.00 58.44 108 THR A N 1
ATOM 791 C CA . THR A 1 108 ? 36.092 -1.818 -15.147 1.00 58.44 108 THR A CA 1
ATOM 792 C C . THR A 1 108 ? 35.753 -0.459 -14.551 1.00 58.44 108 THR A C 1
ATOM 794 O O . THR A 1 108 ? 36.670 0.266 -14.148 1.00 58.44 108 THR A O 1
ATOM 797 N N . LEU A 1 109 ? 34.464 -0.113 -14.481 1.00 58.56 109 LEU A N 1
ATOM 798 C CA . LEU A 1 109 ? 34.016 1.045 -13.707 1.00 58.56 109 LEU A CA 1
ATOM 799 C C . LEU A 1 109 ? 34.716 1.014 -12.334 1.00 58.56 109 LEU A C 1
ATOM 801 O O . LEU A 1 109 ? 34.780 -0.065 -11.727 1.00 58.56 109 LEU A O 1
ATOM 805 N N . PRO A 1 110 ? 35.268 2.139 -11.833 1.00 54.69 110 PRO A N 1
ATOM 806 C CA . PRO A 1 110 ? 35.753 2.180 -10.461 1.00 54.69 110 PRO A CA 1
ATOM 807 C C . PRO A 1 110 ? 34.621 1.684 -9.559 1.00 54.69 110 PRO A C 1
ATOM 809 O O . PRO A 1 110 ? 33.470 2.086 -9.733 1.00 54.69 110 PRO A O 1
ATOM 812 N N . GLY A 1 111 ? 34.938 0.726 -8.682 1.00 51.84 111 GLY A N 1
ATOM 813 C CA . GLY A 1 111 ? 33.943 0.048 -7.857 1.00 51.84 111 GLY A CA 1
ATOM 814 C C . GLY A 1 111 ? 33.005 1.055 -7.202 1.00 51.84 111 GLY A C 1
ATOM 815 O O . GLY A 1 111 ? 33.486 2.006 -6.599 1.00 51.84 111 GLY A O 1
ATOM 816 N N . LEU A 1 112 ? 31.701 0.822 -7.383 1.00 52.34 112 LEU A N 1
ATOM 817 C CA . LEU A 1 112 ? 30.555 1.585 -6.885 1.00 52.34 112 LEU A CA 1
ATOM 818 C C . LEU A 1 112 ? 30.918 2.695 -5.882 1.00 52.34 112 LEU A C 1
ATOM 820 O O . LEU A 1 112 ? 30.823 2.496 -4.669 1.00 52.34 112 LEU A O 1
ATOM 824 N N . ASP A 1 113 ? 31.213 3.899 -6.373 1.00 54.56 113 ASP A N 1
ATOM 825 C CA . ASP A 1 113 ? 30.731 5.055 -5.629 1.00 54.56 113 ASP A CA 1
ATOM 826 C C . ASP A 1 113 ? 29.206 4.936 -5.617 1.00 54.56 113 ASP A C 1
ATOM 828 O O . ASP A 1 113 ? 28.587 4.538 -6.607 1.00 54.56 113 ASP A O 1
ATOM 832 N N . SER A 1 114 ? 28.596 5.180 -4.460 1.00 48.31 114 SER A N 1
ATOM 833 C CA . SER A 1 114 ? 27.150 5.061 -4.285 1.00 48.31 114 SER A CA 1
ATOM 834 C C . SER A 1 114 ? 26.440 5.830 -5.399 1.00 48.31 114 SER A C 1
ATOM 836 O O . SER A 1 114 ? 26.519 7.057 -5.433 1.00 48.31 114 SER A O 1
ATOM 838 N N . TYR A 1 115 ? 25.769 5.127 -6.319 1.00 49.94 115 TYR A N 1
ATOM 839 C CA . TYR A 1 115 ? 24.954 5.777 -7.337 1.00 49.94 115 TYR A CA 1
ATOM 840 C C . TYR A 1 115 ? 23.842 6.539 -6.618 1.00 49.94 115 TYR A C 1
ATOM 842 O O . TYR A 1 115 ? 22.902 5.956 -6.076 1.00 49.94 115 TYR A O 1
ATOM 850 N N . VAL A 1 116 ? 23.985 7.860 -6.570 1.00 55.25 116 VAL A N 1
ATOM 851 C CA . VAL A 1 116 ? 22.911 8.762 -6.182 1.00 55.25 116 VAL A CA 1
ATOM 852 C C . VAL A 1 116 ? 21.894 8.695 -7.314 1.00 55.25 116 VAL A C 1
ATOM 854 O O . VAL A 1 116 ? 22.239 8.903 -8.471 1.00 55.25 116 VAL A O 1
ATOM 857 N N . SER A 1 117 ? 20.654 8.340 -6.993 1.00 49.12 117 SER A N 1
ATOM 858 C CA . SER A 1 117 ? 19.552 8.414 -7.947 1.00 49.12 117 SER A CA 1
ATOM 859 C C . SER A 1 117 ? 19.451 9.835 -8.517 1.00 49.12 117 SER A C 1
ATOM 861 O O . SER A 1 117 ? 19.331 10.787 -7.746 1.00 49.12 117 SER A O 1
ATOM 863 N N . ASP A 1 118 ? 19.407 9.974 -9.845 1.00 54.25 118 ASP A N 1
ATOM 864 C CA . ASP A 1 118 ? 19.113 11.253 -10.511 1.00 54.25 118 ASP A CA 1
ATOM 865 C C . ASP A 1 118 ? 17.678 11.738 -10.223 1.00 54.25 118 ASP A C 1
ATOM 867 O O . ASP A 1 118 ? 17.354 12.911 -10.426 1.00 54.25 118 ASP A O 1
ATOM 871 N N . TYR A 1 119 ? 16.802 10.866 -9.696 1.00 49.00 119 TYR A N 1
ATOM 872 C CA . TYR A 1 119 ? 15.579 11.322 -9.044 1.00 49.00 119 TYR A CA 1
ATOM 873 C C . TYR A 1 119 ? 15.948 12.028 -7.746 1.00 49.00 119 TYR A C 1
ATOM 875 O O . TYR A 1 119 ? 16.218 11.394 -6.723 1.00 49.00 119 TYR A O 1
ATOM 883 N N . ALA A 1 120 ? 15.887 13.355 -7.781 1.00 60.25 120 ALA A N 1
ATOM 884 C CA . ALA A 1 120 ? 15.785 14.158 -6.580 1.00 60.25 120 ALA A CA 1
ATOM 885 C C . ALA A 1 120 ? 14.459 13.815 -5.882 1.00 60.25 120 ALA A C 1
ATOM 887 O O . ALA A 1 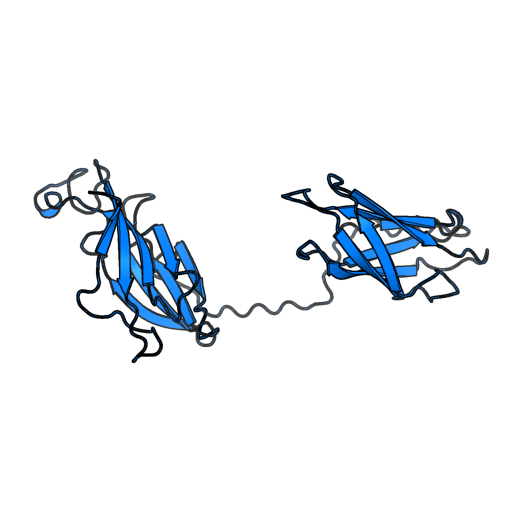120 ? 13.408 14.371 -6.199 1.00 60.25 120 ALA A O 1
ATOM 888 N N . VAL A 1 121 ? 14.495 12.879 -4.931 1.00 65.38 121 VAL A N 1
ATOM 889 C CA . VAL A 1 121 ? 13.366 12.641 -4.029 1.00 65.38 121 VAL A CA 1
ATOM 890 C C . VAL A 1 121 ? 13.302 13.826 -3.074 1.00 65.38 121 VAL A C 1
ATOM 892 O O . VAL A 1 121 ? 13.989 13.869 -2.054 1.00 65.38 121 VAL A O 1
ATOM 895 N N . GLN A 1 122 ? 12.494 14.824 -3.423 1.00 72.19 122 GLN A N 1
ATOM 896 C CA . GLN A 1 122 ? 12.145 15.886 -2.491 1.00 72.19 122 GLN A CA 1
ATOM 897 C C . GLN A 1 122 ? 11.110 15.335 -1.514 1.00 72.19 122 GLN A C 1
ATOM 899 O O . GLN A 1 122 ? 9.945 15.154 -1.853 1.00 72.19 122 GLN A O 1
ATOM 904 N N . GLN A 1 123 ? 11.555 15.027 -0.299 1.00 81.25 123 GLN A N 1
ATOM 905 C CA . GLN A 1 123 ? 10.649 14.718 0.797 1.00 81.25 123 GLN A CA 1
ATOM 906 C C . GLN A 1 123 ? 10.230 16.033 1.443 1.00 81.25 123 GLN A C 1
ATOM 908 O O . GLN A 1 123 ? 11.065 16.780 1.952 1.00 81.25 123 GLN A O 1
ATOM 913 N N . THR A 1 124 ? 8.935 16.319 1.430 1.00 81.44 124 THR A N 1
ATOM 914 C CA . THR A 1 124 ? 8.361 17.394 2.235 1.00 81.44 124 THR A CA 1
ATOM 915 C C . THR A 1 124 ? 7.665 16.750 3.426 1.00 81.44 124 THR A C 1
ATOM 917 O O . THR A 1 124 ? 6.696 16.020 3.226 1.00 81.44 124 THR A O 1
ATOM 920 N N . PRO A 1 125 ? 8.148 16.960 4.664 1.00 82.38 125 PRO A N 1
ATOM 921 C CA . PRO A 1 125 ? 7.429 16.516 5.847 1.00 82.38 125 PRO A CA 1
ATOM 922 C C . PRO A 1 125 ? 6.054 17.186 5.888 1.00 82.38 125 PRO A C 1
ATOM 924 O O . PRO A 1 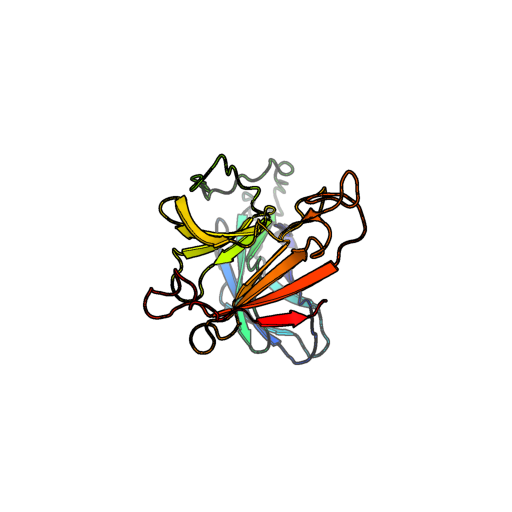125 ? 5.964 18.407 5.984 1.00 82.38 125 PRO A O 1
ATOM 927 N N . ILE A 1 126 ? 4.997 16.382 5.799 1.00 82.19 126 ILE A N 1
ATOM 928 C CA . ILE A 1 126 ? 3.607 16.862 5.768 1.00 82.19 126 ILE A CA 1
ATOM 929 C C . ILE A 1 126 ? 3.113 17.141 7.193 1.00 82.19 126 ILE A C 1
ATOM 931 O O . ILE A 1 126 ? 2.418 18.118 7.440 1.00 82.19 126 ILE A O 1
ATOM 935 N N . ALA A 1 127 ? 3.566 16.344 8.164 1.00 78.81 127 ALA A N 1
ATOM 936 C CA . ALA A 1 127 ? 3.442 16.650 9.583 1.00 78.81 127 ALA A CA 1
ATOM 937 C C . ALA A 1 127 ? 4.654 16.143 10.365 1.00 78.81 127 ALA A C 1
ATOM 939 O O . ALA A 1 127 ? 5.303 15.160 10.006 1.00 78.81 127 ALA A O 1
ATOM 940 N N . THR A 1 128 ? 4.957 16.840 11.456 1.00 79.94 128 THR A N 1
ATOM 941 C CA . THR A 1 128 ? 6.037 16.517 12.394 1.00 79.94 128 THR A CA 1
ATOM 942 C C . THR A 1 128 ? 5.553 16.767 13.821 1.00 79.94 128 THR A C 1
ATOM 944 O O . THR A 1 128 ? 4.503 17.372 14.023 1.00 79.94 128 THR A O 1
ATOM 947 N N . ASN A 1 129 ? 6.318 16.318 14.820 1.00 72.94 129 ASN A N 1
ATOM 948 C CA . ASN A 1 129 ? 6.019 16.553 16.239 1.00 72.94 129 ASN A CA 1
ATOM 949 C C . ASN A 1 129 ? 4.648 16.017 16.689 1.00 72.94 129 ASN A C 1
ATOM 951 O O . ASN A 1 129 ? 3.951 16.664 17.469 1.00 72.94 129 ASN A O 1
ATOM 955 N N . PHE A 1 130 ? 4.258 14.831 16.212 1.00 71.06 130 PHE A N 1
ATOM 956 C CA . PHE A 1 130 ? 3.045 14.170 16.687 1.00 71.06 130 PHE A CA 1
ATOM 957 C C . PHE A 1 130 ? 3.111 13.979 18.207 1.00 71.06 130 PHE A C 1
ATOM 959 O O . PHE A 1 130 ? 3.898 13.176 18.705 1.00 71.06 130 PHE A O 1
ATOM 966 N N . ALA A 1 131 ? 2.247 14.680 18.942 1.00 72.62 131 ALA A N 1
ATOM 967 C CA . ALA A 1 131 ? 2.107 14.520 20.390 1.00 72.62 131 ALA A CA 1
ATOM 968 C C . ALA A 1 131 ? 1.488 13.163 20.786 1.00 72.62 131 ALA A C 1
ATOM 970 O O . ALA A 1 131 ? 1.432 12.832 21.965 1.00 72.62 131 ALA A O 1
ATOM 971 N N . PHE A 1 132 ? 1.025 12.384 19.803 1.00 69.81 132 PHE A N 1
ATOM 972 C CA . PHE A 1 132 ? 0.081 11.286 19.998 1.00 69.81 132 PHE A CA 1
ATOM 973 C C . PHE A 1 132 ? 0.647 9.893 19.679 1.00 69.81 132 PHE A C 1
ATOM 975 O O . PHE A 1 132 ? -0.121 8.956 19.590 1.00 69.81 132 PHE A O 1
ATOM 982 N N . GLN A 1 133 ? 1.961 9.711 19.512 1.00 89.19 133 GLN A N 1
ATOM 983 C CA . GLN A 1 133 ? 2.575 8.387 19.257 1.00 89.19 133 GLN A CA 1
ATOM 984 C C . GLN A 1 133 ? 1.820 7.552 18.191 1.00 89.19 133 GLN A C 1
ATOM 986 O O . GLN A 1 133 ? 1.166 6.558 18.524 1.00 89.19 133 GLN A O 1
ATOM 991 N N . PRO A 1 134 ? 1.855 7.969 16.910 1.00 91.94 134 PRO A N 1
ATOM 992 C CA . PRO A 1 134 ? 1.209 7.225 15.839 1.00 91.94 134 PRO A CA 1
ATOM 993 C C . PRO A 1 134 ? 1.871 5.856 15.678 1.00 91.94 134 PRO A C 1
ATOM 995 O O . PRO A 1 134 ? 3.096 5.737 15.693 1.00 91.94 134 PRO A O 1
ATOM 998 N N . ILE A 1 135 ? 1.049 4.831 15.503 1.00 93.19 135 ILE A N 1
ATOM 999 C CA . ILE A 1 135 ? 1.489 3.428 15.438 1.00 93.19 135 ILE A CA 1
ATOM 1000 C C . ILE A 1 135 ? 1.062 2.731 14.145 1.00 93.19 135 ILE A C 1
ATOM 1002 O O . ILE A 1 135 ? 1.748 1.828 13.668 1.00 93.19 135 ILE A O 1
ATOM 1006 N N . ARG A 1 136 ? -0.048 3.173 13.541 1.00 94.88 136 ARG A N 1
ATOM 1007 C CA . ARG A 1 136 ? -0.540 2.677 12.257 1.00 94.88 136 ARG A CA 1
ATOM 1008 C C . ARG A 1 136 ? -1.223 3.793 11.484 1.00 94.88 136 ARG A C 1
ATOM 1010 O O . ARG A 1 136 ? -1.893 4.635 12.069 1.00 94.88 136 ARG A O 1
ATOM 1017 N N . MET A 1 137 ? -1.079 3.757 10.165 1.00 94.50 137 MET A N 1
ATOM 1018 C CA . MET A 1 137 ? -1.792 4.616 9.228 1.00 94.50 137 MET A CA 1
ATOM 1019 C C . MET A 1 137 ? -2.381 3.762 8.105 1.00 94.50 137 MET A C 1
ATOM 1021 O O . MET A 1 137 ? -1.722 2.840 7.619 1.00 94.50 137 MET A O 1
ATOM 1025 N N . VAL A 1 138 ? -3.607 4.074 7.694 1.00 96.88 138 VAL A N 1
ATOM 1026 C CA . VAL A 1 138 ? -4.274 3.469 6.533 1.00 96.88 138 VAL A CA 1
ATOM 1027 C C . VAL A 1 138 ? -4.917 4.579 5.714 1.00 96.88 138 VAL A C 1
ATOM 1029 O O . VAL A 1 138 ? -5.695 5.363 6.250 1.00 96.88 138 VAL A O 1
ATOM 1032 N N . PHE A 1 139 ? -4.598 4.663 4.424 1.00 96.56 139 PHE A N 1
ATOM 1033 C CA . PHE A 1 139 ? -5.225 5.639 3.531 1.00 96.56 139 PHE A CA 1
ATOM 1034 C C . PHE A 1 139 ? -6.678 5.263 3.240 1.00 96.56 139 PHE A C 1
ATOM 1036 O O . PHE A 1 139 ? -7.017 4.082 3.126 1.00 96.56 139 PHE A O 1
ATOM 1043 N N . SER A 1 140 ? -7.533 6.273 3.117 1.00 96.50 140 SER A N 1
ATOM 1044 C CA . SER A 1 140 ? -8.917 6.080 2.707 1.00 96.50 140 SER A CA 1
ATOM 1045 C C . SER A 1 140 ? -8.959 5.544 1.270 1.00 96.50 140 SER A C 1
ATOM 1047 O O . SER A 1 140 ? -8.300 6.095 0.388 1.00 96.50 140 SER A O 1
ATOM 1049 N N . PRO A 1 141 ? -9.752 4.496 0.990 1.00 95.50 141 PRO A N 1
ATOM 1050 C CA . PRO A 1 141 ? -9.930 3.993 -0.369 1.00 95.50 141 PRO A CA 1
ATOM 1051 C C . PRO A 1 141 ? -10.849 4.888 -1.216 1.00 95.50 141 PRO A C 1
ATOM 1053 O O . PRO A 1 141 ? -11.012 4.633 -2.406 1.00 95.50 141 PRO A O 1
ATOM 1056 N N . VAL A 1 142 ? -11.479 5.901 -0.607 1.00 95.12 142 VAL A N 1
ATOM 1057 C CA . VAL A 1 142 ? -12.429 6.811 -1.270 1.00 95.12 142 VAL A CA 1
ATOM 1058 C C . VAL A 1 142 ? -11.816 8.187 -1.528 1.00 95.12 142 VAL A C 1
ATOM 1060 O O . VAL A 1 142 ? -12.167 8.839 -2.507 1.00 95.12 142 VAL A O 1
ATOM 1063 N N . ASP A 1 143 ? -10.879 8.614 -0.681 1.00 94.69 143 ASP A N 1
ATOM 1064 C CA . ASP A 1 143 ? -10.217 9.913 -0.779 1.00 94.69 143 ASP A CA 1
ATOM 1065 C C . ASP A 1 143 ? -8.724 9.768 -0.463 1.00 94.69 143 ASP A C 1
ATOM 1067 O O . ASP A 1 143 ? -8.331 9.574 0.685 1.00 94.69 143 ASP A O 1
ATOM 1071 N N . ALA A 1 144 ? -7.878 9.870 -1.489 1.00 91.94 144 ALA A N 1
ATOM 1072 C CA . ALA A 1 144 ? -6.434 9.676 -1.355 1.00 91.94 144 ALA A CA 1
ATOM 1073 C C . ALA A 1 144 ? -5.752 10.722 -0.454 1.00 91.94 144 ALA A C 1
ATOM 1075 O O . ALA A 1 144 ? -4.629 10.496 -0.004 1.00 91.94 144 ALA A O 1
ATOM 1076 N N . THR A 1 145 ? -6.421 11.845 -0.179 1.00 93.19 145 THR A N 1
ATOM 1077 C CA . THR A 1 145 ? -5.921 12.878 0.736 1.00 93.19 145 THR A CA 1
ATOM 1078 C C . THR A 1 145 ? -6.172 12.522 2.196 1.00 93.19 145 THR A C 1
ATOM 1080 O O . THR A 1 145 ? -5.583 13.127 3.081 1.00 93.19 145 THR A O 1
ATOM 1083 N N . GLN A 1 146 ? -7.012 11.529 2.485 1.00 94.31 146 GLN A N 1
ATOM 1084 C CA . GLN A 1 146 ? -7.389 11.177 3.846 1.00 94.31 146 GLN A CA 1
ATOM 1085 C C . GLN A 1 146 ? -6.710 9.898 4.314 1.00 94.31 146 GLN A C 1
ATOM 1087 O O . GLN A 1 146 ? -6.603 8.907 3.588 1.00 94.31 146 GLN A O 1
ATOM 1092 N N . ALA A 1 147 ? -6.335 9.877 5.585 1.00 95.88 147 ALA A N 1
ATOM 1093 C CA . ALA A 1 147 ? -5.819 8.693 6.238 1.00 95.88 147 ALA A CA 1
ATOM 1094 C C . ALA A 1 147 ? -6.325 8.553 7.671 1.00 95.88 147 ALA A C 1
ATOM 1096 O O . ALA A 1 147 ? -6.519 9.528 8.388 1.00 95.88 147 ALA A O 1
ATOM 1097 N N . TYR A 1 148 ? -6.492 7.307 8.090 1.00 97.44 148 TYR A N 1
ATOM 1098 C CA . TYR A 1 148 ? -6.868 6.905 9.433 1.00 97.44 148 TYR A CA 1
ATOM 1099 C C . TYR A 1 148 ? -5.585 6.580 10.186 1.00 97.44 148 TYR A C 1
ATOM 1101 O O . TYR A 1 148 ? -4.879 5.637 9.822 1.00 97.44 148 TYR A O 1
ATOM 1109 N N . VAL A 1 149 ? -5.262 7.366 11.207 1.00 96.00 149 VAL A N 1
ATOM 1110 C CA . VAL A 1 149 ? -4.030 7.226 11.987 1.00 96.00 149 VAL A CA 1
ATOM 1111 C C . VAL A 1 149 ? -4.375 6.767 13.393 1.00 96.00 149 VAL A C 1
ATOM 1113 O O . VAL A 1 149 ? -4.947 7.517 14.179 1.00 96.00 149 VAL A O 1
ATOM 1116 N N . ALA A 1 150 ? -4.013 5.533 13.714 1.00 96.75 150 ALA A N 1
ATOM 1117 C CA . ALA A 1 150 ? -4.079 4.999 15.061 1.00 96.75 150 ALA A CA 1
ATOM 1118 C C . ALA A 1 150 ? -2.996 5.627 15.943 1.00 96.75 150 ALA A C 1
ATOM 1120 O O . ALA A 1 150 ? -1.825 5.703 15.553 1.00 96.75 150 ALA A O 1
ATOM 1121 N N . THR A 1 151 ? -3.387 6.021 17.148 1.00 95.44 151 THR A N 1
ATOM 1122 C CA . THR A 1 151 ? -2.503 6.532 18.189 1.00 95.44 151 THR A CA 1
ATOM 1123 C C . THR A 1 151 ? -2.471 5.556 19.352 1.00 95.44 151 THR A C 1
ATOM 1125 O O . THR A 1 151 ? -3.501 5.008 19.750 1.00 95.44 151 THR A O 1
ATOM 1128 N N . LYS A 1 152 ? -1.285 5.352 19.921 1.00 95.25 152 LYS A N 1
ATOM 1129 C CA . LYS A 1 152 ? -1.103 4.442 21.055 1.00 95.25 152 LYS A CA 1
ATOM 1130 C C . LYS A 1 152 ? -2.047 4.746 22.240 1.00 95.25 152 LYS A C 1
ATOM 1132 O O . LYS A 1 152 ? -2.666 3.795 22.721 1.00 95.25 152 LYS A O 1
ATOM 1137 N N . PRO A 1 153 ? -2.294 6.022 22.622 1.00 95.00 153 PRO A N 1
ATOM 1138 C CA . PRO A 1 153 ? -3.189 6.359 23.733 1.00 95.00 153 PRO A CA 1
ATOM 1139 C C . PRO A 1 153 ? -4.678 6.060 23.510 1.00 95.00 153 PRO A C 1
ATOM 1141 O O . PRO A 1 153 ? -5.478 6.354 24.388 1.00 95.00 153 PRO A O 1
ATOM 1144 N N . GLY A 1 154 ? -5.092 5.518 22.359 1.00 96.38 154 GLY A N 1
ATOM 1145 C CA . GLY A 1 154 ? -6.483 5.101 22.156 1.00 96.38 154 GLY A CA 1
ATOM 1146 C C . GLY A 1 154 ? -7.325 6.016 21.278 1.00 96.38 154 GLY A C 1
ATOM 1147 O O . GLY A 1 154 ? -8.549 5.997 21.393 1.00 96.38 154 GLY A O 1
ATOM 1148 N N . GLN A 1 155 ? -6.709 6.793 20.387 1.00 96.56 155 GLN A N 1
ATOM 1149 C CA . GLN A 1 155 ? -7.444 7.571 19.389 1.00 96.56 155 GLN A CA 1
ATOM 1150 C C . GLN A 1 155 ? -7.196 7.040 17.975 1.00 96.56 155 GLN A C 1
ATOM 1152 O O . GLN A 1 155 ? -6.135 6.507 17.650 1.00 96.56 155 GLN A O 1
ATOM 1157 N N . VAL A 1 156 ? -8.183 7.224 17.104 1.00 97.69 156 VAL A N 1
ATOM 1158 C CA . VAL A 1 156 ? -7.982 7.192 15.653 1.00 97.69 156 VAL A CA 1
ATOM 1159 C C . VAL A 1 156 ? -8.206 8.604 15.149 1.00 97.69 156 VAL A C 1
ATOM 1161 O O . VAL A 1 156 ? -9.250 9.201 15.410 1.00 97.69 156 VAL A O 1
ATOM 1164 N N . LEU A 1 157 ? -7.225 9.144 14.442 1.00 95.56 157 LEU A N 1
ATOM 1165 C CA . LEU A 1 157 ? -7.289 10.467 13.841 1.00 95.56 157 LEU A CA 1
ATOM 1166 C C . LEU A 1 157 ? -7.626 10.344 12.354 1.00 95.56 157 LEU A C 1
ATOM 1168 O O . LEU A 1 157 ? -7.059 9.497 11.667 1.00 95.56 157 LEU A O 1
ATOM 1172 N N . MET A 1 158 ? -8.489 11.224 11.853 1.00 95.75 158 MET A N 1
ATOM 1173 C CA . MET A 1 158 ? -8.517 11.559 10.431 1.00 95.75 158 MET A CA 1
ATOM 1174 C C . MET A 1 158 ? -7.382 12.532 10.156 1.00 95.75 158 MET A C 1
ATOM 1176 O O . MET A 1 158 ? -7.339 13.613 10.743 1.00 95.75 158 MET A O 1
ATOM 1180 N N . PHE A 1 159 ? -6.474 12.144 9.276 1.00 93.88 159 PHE A N 1
ATOM 1181 C CA . PHE A 1 159 ? -5.299 12.900 8.885 1.00 93.88 159 PHE A CA 1
ATOM 1182 C C . PHE A 1 159 ? -5.404 13.294 7.413 1.00 93.88 159 PHE A C 1
ATOM 1184 O O . PHE A 1 159 ? -5.679 12.451 6.562 1.00 93.88 159 PHE A O 1
ATOM 1191 N N . ASP A 1 160 ? -5.175 14.569 7.128 1.00 93.38 160 ASP A N 1
ATOM 1192 C CA . ASP A 1 160 ? -5.085 15.119 5.783 1.00 93.38 160 ASP A CA 1
ATOM 1193 C C . ASP A 1 160 ? -3.626 15.038 5.312 1.00 93.38 160 ASP A C 1
ATOM 1195 O O . ASP A 1 160 ? -2.725 15.680 5.856 1.00 93.38 160 ASP A O 1
ATOM 1199 N N . ALA A 1 161 ? -3.392 14.203 4.308 1.00 90.00 161 ALA A N 1
ATOM 1200 C CA . ALA A 1 161 ? -2.096 13.907 3.730 1.00 90.00 161 ALA A CA 1
ATOM 1201 C C . ALA A 1 161 ? -1.576 14.996 2.780 1.00 90.00 161 ALA A C 1
ATOM 1203 O O . ALA A 1 161 ? -0.456 14.860 2.305 1.00 90.00 161 ALA A O 1
ATOM 1204 N N . GLU A 1 162 ? -2.324 16.065 2.506 1.00 90.94 162 GLU A N 1
ATOM 1205 C CA . GLU A 1 162 ? -1.831 17.228 1.760 1.00 90.94 162 GLU A CA 1
ATOM 1206 C C . GLU A 1 162 ? -1.442 18.368 2.705 1.00 90.94 162 GLU A C 1
ATOM 1208 O O . GLU A 1 162 ? -0.391 18.991 2.542 1.00 90.94 162 GLU A O 1
ATOM 1213 N N . THR A 1 163 ? -2.283 18.641 3.706 1.00 90.81 163 THR A N 1
ATOM 1214 C CA . THR A 1 163 ? -2.127 19.796 4.605 1.00 90.81 163 THR A CA 1
ATOM 1215 C C . THR A 1 163 ? -1.461 19.457 5.936 1.00 90.81 163 THR A C 1
ATOM 1217 O O . THR A 1 163 ? -0.991 20.356 6.635 1.00 90.81 163 THR A O 1
ATOM 1220 N N . GLY A 1 164 ? -1.439 18.178 6.315 1.00 88.94 164 GLY A N 1
ATOM 1221 C CA . GLY A 1 164 ? -0.990 17.717 7.627 1.00 88.94 164 GLY A CA 1
ATOM 1222 C C . GLY A 1 164 ? -1.983 17.982 8.760 1.00 88.94 164 GLY A C 1
ATOM 1223 O O . GLY A 1 164 ? -1.667 17.728 9.927 1.00 88.94 164 GLY A O 1
ATOM 1224 N N . ALA A 1 165 ? -3.170 18.512 8.449 1.00 90.88 165 ALA A N 1
ATOM 1225 C CA . ALA A 1 165 ? -4.221 18.727 9.430 1.00 90.88 165 ALA A CA 1
ATOM 1226 C C . ALA A 1 165 ? -4.744 17.387 9.964 1.00 90.88 165 ALA A C 1
ATOM 1228 O O . ALA A 1 165 ? -4.765 16.378 9.264 1.00 90.88 165 ALA A O 1
ATOM 1229 N N . SER A 1 166 ? -5.193 17.371 11.218 1.00 91.88 166 SER A N 1
ATOM 1230 C CA . SER A 1 166 ? -5.819 16.182 11.794 1.00 91.88 166 SER A CA 1
ATOM 1231 C C . SER A 1 166 ? -7.004 16.521 12.684 1.00 91.88 166 SER A C 1
ATOM 1233 O O . SER A 1 166 ? -7.085 17.605 13.263 1.00 91.88 166 SER A O 1
ATOM 1235 N N . SER A 1 167 ? -7.936 15.579 12.776 1.00 93.69 167 SER A N 1
ATOM 1236 C CA . SER A 1 167 ? -9.099 15.626 13.660 1.00 93.69 167 SER A CA 1
ATOM 1237 C C . SER A 1 167 ? -9.347 14.245 14.262 1.00 93.69 167 SER A C 1
ATOM 1239 O O . SER A 1 167 ? -8.891 13.240 13.724 1.00 93.69 167 SER A O 1
ATOM 1241 N N . VAL A 1 168 ? -10.031 14.179 15.402 1.00 95.56 168 VAL A N 1
ATOM 1242 C CA . VAL A 1 168 ? -10.321 12.905 16.073 1.00 95.56 168 VAL A CA 1
ATOM 1243 C C . VAL A 1 168 ? -11.523 12.235 15.403 1.00 95.56 168 VAL A C 1
ATOM 1245 O O . VAL A 1 168 ? -12.605 12.815 15.368 1.00 95.56 168 VAL A O 1
ATOM 1248 N N . LEU A 1 169 ? -11.335 11.011 14.902 1.00 97.81 169 LEU A N 1
ATOM 1249 C CA . LEU A 1 169 ? -12.409 10.145 14.401 1.00 97.81 169 LEU A CA 1
ATOM 1250 C C . LEU A 1 169 ? -13.029 9.317 15.532 1.00 97.81 169 LEU A C 1
ATOM 1252 O O . LEU A 1 169 ? -14.248 9.208 15.641 1.00 97.81 169 LEU A O 1
ATOM 1256 N N . LEU A 1 170 ? -12.163 8.702 16.338 1.00 98.06 170 LEU A N 1
ATOM 1257 C CA . LEU A 1 170 ? -12.505 7.825 17.452 1.00 98.06 170 LEU A CA 1
ATOM 1258 C C . LEU A 1 170 ? -11.645 8.194 18.652 1.00 98.06 170 LEU A C 1
ATOM 1260 O O . LEU A 1 170 ? -10.435 8.357 18.506 1.00 98.06 170 LEU A O 1
ATOM 1264 N N . ASP A 1 171 ? -12.263 8.244 19.825 1.00 97.25 171 ASP A N 1
ATOM 1265 C CA . ASP A 1 171 ? -11.568 8.359 21.100 1.00 97.25 171 ASP A CA 1
ATOM 1266 C C . ASP A 1 171 ? -12.102 7.295 22.058 1.00 97.25 171 ASP A C 1
ATOM 1268 O O . ASP A 1 171 ? -13.271 7.324 22.439 1.00 97.25 171 ASP A O 1
ATOM 1272 N N . ILE A 1 172 ? -11.247 6.331 22.385 1.00 96.94 172 ILE A N 1
ATOM 1273 C CA . ILE A 1 172 ? -11.478 5.302 23.404 1.00 96.94 172 ILE A CA 1
ATOM 1274 C C . ILE A 1 172 ? -10.352 5.318 24.447 1.00 96.94 172 ILE A C 1
ATOM 1276 O O . ILE A 1 172 ? -10.097 4.314 25.112 1.00 96.94 172 ILE A O 1
ATOM 1280 N N . SER A 1 173 ? -9.647 6.446 24.571 1.00 95.62 173 SER A N 1
ATOM 1281 C CA . SER A 1 173 ? -8.503 6.597 25.477 1.00 95.62 173 SER A CA 1
ATOM 1282 C C . SER A 1 173 ? -8.863 6.399 26.950 1.00 95.62 173 SER A C 1
ATOM 1284 O O . SER A 1 173 ? -8.016 6.018 27.746 1.00 95.62 173 SER A O 1
ATOM 1286 N N . ASP A 1 174 ? -10.132 6.578 27.318 1.00 94.62 174 ASP A N 1
ATOM 1287 C CA . ASP A 1 174 ? -10.644 6.359 28.673 1.00 94.62 174 ASP A CA 1
ATOM 1288 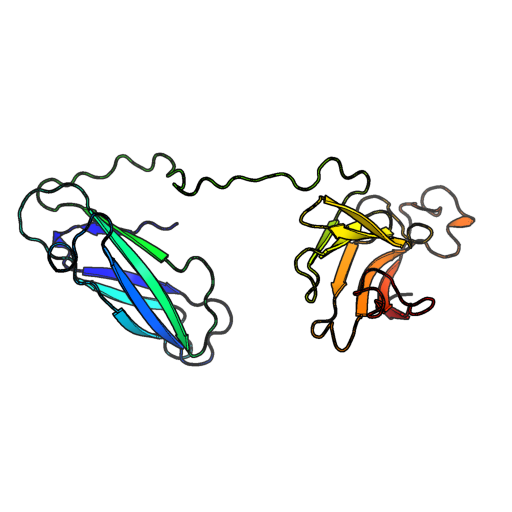C C . ASP A 1 174 ? -10.681 4.881 29.097 1.00 94.62 174 ASP A C 1
ATOM 1290 O O . ASP A 1 174 ? -10.807 4.579 30.285 1.00 94.62 174 ASP A O 1
ATOM 1294 N N . ARG A 1 175 ? -10.597 3.959 28.134 1.00 94.94 175 ARG A N 1
ATOM 1295 C CA . ARG A 1 175 ? -10.669 2.505 28.352 1.00 94.94 175 ARG A CA 1
ATOM 1296 C C . ARG A 1 175 ? -9.488 1.729 27.773 1.00 94.94 175 ARG A C 1
ATOM 1298 O O . ARG A 1 175 ? -9.400 0.523 27.998 1.00 94.94 175 ARG A O 1
ATOM 1305 N N . VAL A 1 176 ? -8.609 2.379 27.018 1.00 96.81 176 VAL A N 1
ATOM 1306 C CA . VAL A 1 176 ? -7.378 1.780 26.491 1.00 96.81 176 VAL A CA 1
ATOM 1307 C C . VAL A 1 176 ? -6.295 1.819 27.562 1.00 96.81 176 VAL A C 1
ATOM 1309 O O . VAL A 1 176 ? -6.130 2.822 28.237 1.00 96.81 176 VAL A O 1
ATOM 1312 N N . ASN A 1 177 ? -5.543 0.728 27.698 1.00 96.94 177 ASN A N 1
ATOM 1313 C CA . ASN A 1 177 ? -4.358 0.675 28.548 1.00 96.94 177 ASN A CA 1
ATOM 1314 C C . ASN A 1 177 ? -3.124 1.024 27.704 1.00 96.94 177 ASN A C 1
ATOM 1316 O O . ASN A 1 177 ? -2.682 0.204 26.899 1.00 96.94 177 ASN A O 1
ATOM 1320 N N . ASP A 1 178 ? -2.541 2.201 27.914 1.00 94.81 178 ASP A N 1
ATOM 1321 C CA . ASP A 1 178 ? -1.371 2.722 27.186 1.00 94.81 178 ASP A CA 1
ATOM 1322 C C . ASP A 1 178 ? -0.037 2.397 27.902 1.00 94.81 178 ASP A C 1
ATOM 1324 O O . ASP A 1 178 ? 0.999 3.057 27.762 1.00 94.81 178 ASP A O 1
ATOM 1328 N N . ALA A 1 179 ? -0.027 1.342 28.718 1.00 94.62 179 ALA A N 1
ATOM 1329 C CA . ALA A 1 179 ? 1.156 0.959 29.474 1.00 94.62 179 ALA A CA 1
ATOM 1330 C C . ALA A 1 179 ? 2.185 0.232 28.591 1.00 94.62 179 ALA A C 1
ATOM 1332 O O . ALA A 1 179 ? 1.904 -0.822 28.020 1.00 94.62 179 ALA A O 1
ATOM 1333 N N . VAL A 1 180 ? 3.431 0.715 28.577 1.00 91.69 180 VAL A N 1
ATOM 1334 C CA . VAL A 1 180 ? 4.574 0.043 27.921 1.00 91.69 180 VAL A CA 1
ATOM 1335 C C . VAL A 1 180 ? 4.313 -0.172 26.421 1.00 91.69 180 VAL A C 1
ATOM 1337 O O . VAL A 1 180 ? 4.229 0.819 25.708 1.00 91.69 180 VAL A O 1
ATOM 1340 N N . ASP A 1 181 ? 4.145 -1.413 25.953 1.00 90.81 181 ASP A N 1
ATOM 1341 C CA . ASP A 1 181 ? 3.921 -1.772 24.542 1.00 90.81 181 ASP A CA 1
ATOM 1342 C C . ASP A 1 181 ? 2.427 -1.971 24.213 1.00 90.81 181 ASP A C 1
ATOM 1344 O O . ASP A 1 181 ? 2.073 -2.530 23.176 1.00 90.81 181 ASP A O 1
ATOM 1348 N N . ARG A 1 182 ? 1.538 -1.571 25.127 1.00 95.31 182 ARG A N 1
ATOM 1349 C CA . ARG A 1 182 ? 0.080 -1.652 24.982 1.00 95.31 182 ARG A CA 1
ATOM 1350 C C . ARG A 1 182 ? -0.486 -0.331 24.474 1.00 95.31 182 ARG A C 1
ATOM 1352 O O . ARG A 1 182 ? 0.208 0.681 24.461 1.00 95.31 182 ARG A O 1
ATOM 1359 N N . GLY A 1 183 ? -1.743 -0.367 24.057 1.00 96.44 183 GLY A N 1
ATOM 1360 C CA . GLY A 1 183 ? -2.476 0.791 23.574 1.00 96.44 183 GLY A CA 1
ATOM 1361 C C . GLY A 1 183 ? -3.548 0.370 22.582 1.00 96.44 183 GLY A C 1
ATOM 1362 O O . GLY A 1 183 ? -3.916 -0.808 22.506 1.00 96.44 183 GLY A O 1
ATOM 1363 N N . LEU A 1 184 ? -4.002 1.314 21.768 1.00 97.56 184 LEU A N 1
ATOM 1364 C CA . LEU A 1 184 ? -4.613 0.995 20.483 1.00 97.56 184 LEU A CA 1
ATOM 1365 C C . LEU A 1 184 ? -3.465 0.673 19.531 1.00 97.56 184 LEU A C 1
ATOM 1367 O O . LEU A 1 184 ? -2.557 1.480 19.372 1.00 97.56 184 LEU A O 1
ATOM 1371 N N . LEU A 1 185 ? -3.470 -0.550 19.002 1.00 96.81 185 LEU A N 1
ATOM 1372 C CA . LEU A 1 185 ? -2.345 -1.206 18.331 1.00 96.81 185 LEU A CA 1
ATOM 1373 C C . LEU A 1 185 ? -2.522 -1.341 16.816 1.00 96.81 185 LEU A C 1
ATOM 1375 O O . LEU A 1 185 ? -1.537 -1.517 16.102 1.00 96.81 185 LEU A O 1
ATOM 1379 N N . ASP A 1 186 ? -3.754 -1.262 16.315 1.00 97.56 186 ASP A N 1
ATOM 1380 C CA . ASP A 1 186 ? -4.008 -1.303 14.878 1.00 97.56 186 ASP A CA 1
ATOM 1381 C C . ASP A 1 186 ? -5.303 -0.581 14.510 1.00 97.56 186 ASP A C 1
ATOM 1383 O O . ASP A 1 186 ? -6.247 -0.513 15.304 1.00 97.56 186 ASP A O 1
ATOM 1387 N N . VAL A 1 187 ? -5.347 -0.100 13.270 1.00 98.25 187 VAL A N 1
ATOM 1388 C CA . VAL A 1 187 ? -6.568 0.335 12.591 1.00 98.25 187 VAL A CA 1
ATOM 1389 C C . VAL A 1 187 ? -6.593 -0.281 11.198 1.00 98.25 187 VAL A C 1
ATOM 1391 O O . VAL A 1 187 ? -5.585 -0.288 10.494 1.00 98.25 187 VAL A O 1
ATOM 1394 N N . ALA A 1 188 ? -7.749 -0.794 10.793 1.00 98.38 188 ALA A N 1
ATOM 1395 C CA . ALA A 1 188 ? -7.965 -1.350 9.467 1.00 98.38 188 ALA A CA 1
ATOM 1396 C C . ALA A 1 188 ? -9.335 -0.942 8.930 1.00 98.38 188 ALA A C 1
ATOM 1398 O O . ALA A 1 188 ? -10.295 -0.773 9.679 1.00 98.38 188 ALA A O 1
ATOM 1399 N N . LEU A 1 189 ? -9.434 -0.816 7.613 1.00 98.44 189 LEU A N 1
ATOM 1400 C CA . LEU A 1 189 ? -10.692 -0.561 6.921 1.00 98.44 189 LEU A CA 1
ATOM 1401 C C . LEU A 1 189 ? -11.187 -1.859 6.290 1.00 98.44 189 LEU A C 1
ATOM 1403 O O . LEU A 1 189 ? -10.391 -2.733 5.937 1.00 98.44 189 LEU A O 1
ATOM 1407 N N . HIS A 1 190 ? -12.501 -1.997 6.138 1.00 98.25 190 HIS A N 1
ATOM 1408 C CA . HIS A 1 190 ? -13.046 -3.119 5.382 1.00 98.25 190 HIS A CA 1
ATOM 1409 C C . HIS A 1 190 ? -12.505 -3.127 3.939 1.00 98.25 190 HIS A C 1
ATOM 1411 O O . HIS A 1 190 ? -12.454 -2.062 3.324 1.00 98.25 190 HIS A O 1
ATOM 1417 N N . PRO A 1 191 ? -12.157 -4.294 3.358 1.00 97.06 191 PRO A N 1
ATOM 1418 C CA . PRO A 1 191 ? -11.648 -4.366 1.984 1.00 97.06 191 PRO A CA 1
ATOM 1419 C C . PRO A 1 191 ? -12.613 -3.792 0.937 1.00 97.06 191 PRO A C 1
ATOM 1421 O O . PRO A 1 191 ? -12.188 -3.195 -0.044 1.00 97.06 191 PRO A O 1
ATOM 1424 N N . ASP A 1 192 ? -13.917 -3.945 1.171 1.00 97.25 192 ASP A N 1
ATOM 1425 C CA . ASP A 1 192 ? -14.989 -3.309 0.401 1.00 97.25 192 ASP A CA 1
ATOM 1426 C C . ASP A 1 192 ? -15.620 -2.175 1.226 1.00 97.25 192 ASP A C 1
ATOM 1428 O O . ASP A 1 192 ? -16.726 -2.316 1.758 1.00 97.25 192 ASP A O 1
ATOM 1432 N N . PHE A 1 193 ? -14.846 -1.109 1.452 1.00 97.69 193 PHE A N 1
ATOM 1433 C CA . PHE A 1 193 ? -15.178 -0.038 2.400 1.00 97.69 193 PHE A CA 1
ATOM 1434 C C . PHE A 1 193 ? -16.396 0.792 1.982 1.00 97.69 193 PHE A C 1
ATOM 1436 O O . PHE A 1 193 ? -17.182 1.202 2.828 1.00 97.69 193 PHE A O 1
ATOM 1443 N N . VAL A 1 194 ? -16.590 1.014 0.680 1.00 95.94 194 VAL A N 1
ATOM 1444 C CA . VAL A 1 194 ? -17.711 1.825 0.173 1.00 95.94 194 VAL A CA 1
ATOM 1445 C C . VAL A 1 194 ? -19.052 1.173 0.508 1.00 95.94 194 VAL A C 1
ATOM 1447 O O . VAL A 1 194 ? -19.976 1.858 0.945 1.00 95.94 194 VAL A O 1
ATOM 1450 N N . ASN A 1 195 ? -19.152 -0.150 0.350 1.00 97.25 195 ASN A N 1
ATOM 1451 C CA . ASN A 1 195 ? -20.380 -0.888 0.650 1.00 97.25 195 ASN A CA 1
ATOM 1452 C C . ASN A 1 195 ? -20.481 -1.291 2.127 1.00 97.25 195 ASN A C 1
ATOM 1454 O O . ASN A 1 195 ? -21.578 -1.501 2.640 1.00 97.25 195 ASN A O 1
ATOM 1458 N N . ASN A 1 196 ? -19.344 -1.402 2.815 1.00 97.81 196 ASN A N 1
ATOM 1459 C CA . ASN A 1 196 ? -19.266 -1.774 4.221 1.00 97.81 196 ASN A CA 1
ATOM 1460 C C . ASN A 1 196 ? -18.305 -0.804 4.917 1.00 97.81 196 ASN A C 1
ATOM 1462 O O . ASN A 1 196 ? -17.121 -1.129 5.050 1.00 97.81 196 ASN A O 1
ATOM 1466 N N . PRO A 1 197 ? -18.772 0.380 5.350 1.00 98.00 197 PRO A N 1
ATOM 1467 C CA . PRO A 1 197 ? -17.908 1.430 5.883 1.00 98.00 197 PRO A CA 1
ATOM 1468 C C . PRO A 1 197 ? -17.475 1.108 7.311 1.00 98.00 197 PRO A C 1
ATOM 1470 O O . PRO A 1 197 ? -17.770 1.826 8.257 1.00 98.00 197 PRO A O 1
ATOM 1473 N N . TYR A 1 198 ? -16.816 -0.031 7.489 1.00 98.62 198 TYR A N 1
ATOM 1474 C CA . TYR A 1 198 ? -16.376 -0.527 8.773 1.00 98.62 198 TYR A CA 1
ATOM 1475 C C . TYR A 1 198 ? -14.922 -0.161 9.012 1.00 98.62 198 TYR A C 1
ATOM 1477 O O . TYR A 1 198 ? -14.045 -0.455 8.196 1.00 98.62 198 TYR A O 1
ATOM 1485 N N . VAL A 1 199 ? -14.700 0.450 10.169 1.00 98.62 199 VAL A N 1
ATOM 1486 C CA . VAL A 1 199 ? -13.386 0.724 10.736 1.00 98.62 199 VAL A CA 1
ATOM 1487 C C . VAL A 1 199 ? -13.176 -0.273 11.864 1.00 98.62 199 VAL A C 1
ATOM 1489 O O . VAL A 1 199 ? -13.979 -0.347 12.794 1.00 98.62 199 VAL A O 1
ATOM 1492 N N . TYR A 1 200 ? -12.116 -1.058 11.765 1.00 98.62 200 TYR A N 1
ATOM 1493 C CA . TYR A 1 200 ? -11.708 -2.028 12.766 1.00 98.62 200 TYR A CA 1
ATOM 1494 C C . TYR A 1 200 ? -10.549 -1.456 13.562 1.00 98.62 200 TYR A C 1
ATOM 1496 O O . TYR A 1 200 ? -9.619 -0.904 12.976 1.00 98.62 200 TYR A O 1
ATOM 1504 N N . VAL A 1 201 ? -10.582 -1.620 14.879 1.00 98.38 201 VAL A N 1
ATOM 1505 C CA . VAL A 1 201 ? -9.453 -1.286 15.749 1.00 98.38 201 VAL A CA 1
ATOM 1506 C C . VAL A 1 201 ? -9.113 -2.472 16.631 1.00 98.38 201 VAL A C 1
ATOM 1508 O O . VAL A 1 201 ? -9.998 -3.204 17.079 1.00 98.38 201 VAL A O 1
ATOM 1511 N N . PHE A 1 202 ? -7.823 -2.654 16.878 1.00 98.19 202 PHE A N 1
ATOM 1512 C CA . PHE A 1 202 ? -7.317 -3.618 17.844 1.00 98.19 202 PHE A CA 1
ATOM 1513 C C . PHE A 1 202 ? -6.667 -2.853 18.990 1.00 98.19 202 PHE A C 1
ATOM 1515 O O . PHE A 1 202 ? -5.777 -2.041 18.748 1.00 98.19 202 PHE A O 1
ATOM 1522 N N . ALA A 1 203 ? -7.115 -3.085 20.220 1.00 97.75 203 ALA A N 1
ATOM 1523 C CA . ALA A 1 203 ? -6.627 -2.350 21.380 1.00 97.75 203 ALA A CA 1
ATOM 1524 C C . ALA A 1 203 ? -6.529 -3.233 22.624 1.00 97.75 203 ALA A C 1
ATOM 1526 O O . ALA A 1 203 ? -7.306 -4.171 22.800 1.00 97.75 203 ALA A O 1
ATOM 1527 N N . VAL A 1 204 ? -5.571 -2.920 23.492 1.00 97.62 204 VAL A N 1
ATOM 1528 C CA . VAL A 1 204 ? -5.470 -3.480 24.840 1.00 97.62 204 VAL A CA 1
ATOM 1529 C C . VAL A 1 204 ? -6.235 -2.571 25.789 1.00 97.62 204 VAL A C 1
ATOM 1531 O O . VAL A 1 204 ? -6.016 -1.364 25.806 1.00 97.62 204 VAL A O 1
ATOM 1534 N N . MET A 1 205 ? -7.123 -3.157 26.580 1.00 96.88 205 MET A N 1
ATOM 1535 C CA . MET A 1 205 ? -8.118 -2.436 27.361 1.00 96.88 205 MET A CA 1
ATOM 1536 C C . MET A 1 205 ? -7.825 -2.537 28.853 1.00 96.88 205 MET A C 1
ATOM 1538 O O . MET A 1 205 ? -7.390 -3.585 29.350 1.00 96.88 205 MET A O 1
ATOM 1542 N N . ASP A 1 206 ? -8.127 -1.468 29.580 1.00 96.44 206 ASP A N 1
ATOM 1543 C CA . ASP A 1 206 ? -8.253 -1.537 31.027 1.00 96.44 206 ASP A CA 1
ATOM 1544 C C . ASP A 1 206 ? -9.529 -2.309 31.415 1.00 96.44 206 ASP A C 1
ATOM 1546 O O . ASP A 1 206 ? -10.592 -2.148 30.800 1.00 96.44 206 ASP A O 1
ATOM 1550 N N . PRO A 1 207 ? -9.452 -3.216 32.408 1.00 92.81 207 PRO A N 1
ATOM 1551 C CA . PRO A 1 207 ? -10.628 -3.909 32.904 1.00 92.81 207 PRO A CA 1
ATOM 1552 C C . PRO A 1 207 ? -11.528 -2.945 33.678 1.00 92.81 207 PRO A C 1
ATOM 1554 O O . PRO A 1 207 ? -11.031 -1.983 34.268 1.00 92.81 207 PRO A O 1
ATOM 1557 N N . PRO A 1 208 ? -12.855 -3.178 33.696 1.00 89.69 208 PRO A N 1
ATOM 1558 C CA . PRO A 1 208 ? -13.801 -2.240 34.304 1.00 89.69 208 PRO A CA 1
ATOM 1559 C C . PRO A 1 208 ? -13.511 -1.905 35.777 1.00 89.69 208 PRO A C 1
ATOM 1561 O O . PRO A 1 208 ? -13.894 -0.845 36.269 1.00 89.69 208 PRO A O 1
ATOM 1564 N N . ASP A 1 209 ? -12.845 -2.803 36.503 1.00 89.25 209 ASP A N 1
ATOM 1565 C CA . ASP A 1 209 ? -12.458 -2.640 37.902 1.00 89.25 209 ASP A CA 1
ATOM 1566 C C . ASP A 1 209 ? -11.156 -1.841 38.106 1.00 89.25 209 ASP A C 1
ATOM 1568 O O . ASP A 1 209 ? -10.919 -1.367 39.221 1.00 89.25 209 ASP A O 1
ATOM 1572 N N . ALA A 1 210 ? -10.358 -1.598 37.058 1.00 90.31 210 ALA A N 1
ATOM 1573 C CA . ALA A 1 210 ? -9.093 -0.859 37.143 1.00 90.31 210 ALA A CA 1
ATOM 1574 C C . ALA A 1 210 ? -9.260 0.568 37.692 1.00 90.31 210 ALA A C 1
ATOM 1576 O O . ALA A 1 210 ? -8.391 1.057 38.415 1.00 90.31 210 ALA A O 1
ATOM 1577 N N . GLY A 1 211 ? -10.406 1.212 37.442 1.00 90.44 211 GLY A N 1
ATOM 1578 C CA . GLY A 1 211 ? -10.729 2.538 37.987 1.00 90.44 211 GLY A CA 1
ATOM 1579 C C . GLY A 1 211 ? -10.837 2.592 39.520 1.00 90.44 211 GLY A C 1
ATOM 1580 O O . GLY A 1 211 ? -10.787 3.673 40.101 1.00 90.44 211 GLY A O 1
ATOM 1581 N N . HIS A 1 212 ? -10.956 1.440 40.187 1.00 91.44 212 HIS A N 1
ATOM 1582 C CA . HIS A 1 212 ? -11.016 1.327 41.650 1.00 91.44 212 HIS A CA 1
ATOM 1583 C C . HIS A 1 212 ? -9.712 0.798 42.265 1.00 91.44 212 HIS A C 1
ATOM 1585 O O . HIS A 1 212 ? -9.622 0.635 43.485 1.00 91.44 212 HIS A O 1
ATOM 1591 N N . ALA A 1 213 ? -8.710 0.501 41.438 1.00 92.19 213 ALA A N 1
ATOM 1592 C CA . ALA A 1 213 ? -7.448 -0.091 41.848 1.00 92.19 213 ALA A CA 1
ATOM 1593 C C . ALA A 1 213 ? -6.288 0.917 41.762 1.00 92.19 213 ALA A C 1
ATOM 1595 O O . ALA A 1 213 ? -6.427 2.039 41.281 1.00 92.19 213 ALA A O 1
ATOM 1596 N N . SER A 1 214 ? -5.115 0.522 42.262 1.00 90.75 214 SER A N 1
ATOM 1597 C CA . SER A 1 214 ? -3.886 1.319 42.191 1.00 90.75 214 SER A CA 1
ATOM 1598 C C . SER A 1 214 ? -2.671 0.451 41.854 1.00 90.75 214 SER A C 1
ATOM 1600 O O . SER A 1 214 ? -2.746 -0.783 41.837 1.00 90.75 214 SER A O 1
ATOM 1602 N N . GLY A 1 215 ? -1.545 1.098 41.542 1.00 92.62 215 GLY A N 1
ATOM 1603 C CA . GLY A 1 215 ? -0.334 0.412 41.089 1.00 92.62 215 GLY A CA 1
ATOM 1604 C C . GLY A 1 215 ? -0.596 -0.382 39.808 1.00 92.62 215 GLY A C 1
ATOM 1605 O O . GLY A 1 215 ? -1.309 0.076 38.923 1.00 92.62 215 GLY A O 1
ATOM 1606 N N . ASN A 1 216 ? -0.070 -1.605 39.725 1.00 92.38 216 ASN A N 1
ATOM 1607 C CA . ASN A 1 216 ? -0.191 -2.437 38.521 1.00 92.38 216 ASN A CA 1
ATOM 1608 C C . ASN A 1 216 ? -1.651 -2.761 38.144 1.00 92.38 216 ASN A C 1
ATOM 1610 O O . ASN A 1 216 ? -1.945 -3.008 36.976 1.00 92.38 216 ASN A O 1
ATOM 1614 N N . ALA A 1 217 ? -2.573 -2.781 39.107 1.00 92.56 217 ALA A N 1
ATOM 1615 C CA . ALA A 1 217 ? -3.981 -3.079 38.852 1.00 92.56 217 ALA A CA 1
ATOM 1616 C C . ALA A 1 217 ? -4.809 -1.844 38.452 1.00 92.56 217 ALA A C 1
ATOM 1618 O O . ALA A 1 217 ? -5.906 -2.027 37.940 1.00 92.56 217 ALA A O 1
ATOM 1619 N N . GLY A 1 218 ? -4.298 -0.624 38.664 1.00 93.38 218 GLY A N 1
ATOM 1620 C CA . GLY A 1 218 ? -4.993 0.620 38.313 1.00 93.38 218 GLY A CA 1
ATOM 1621 C C . GLY A 1 218 ? -5.040 0.901 36.807 1.00 93.38 218 GLY A C 1
ATOM 1622 O O . GLY A 1 218 ? -4.446 0.159 36.018 1.00 93.38 218 GLY A O 1
ATOM 1623 N N . LEU A 1 219 ? -5.718 1.988 36.424 1.00 94.12 219 LEU A N 1
ATOM 1624 C CA . LEU A 1 219 ? -5.708 2.512 35.049 1.00 94.12 219 LEU A CA 1
ATOM 1625 C C . LEU A 1 219 ? -4.272 2.706 34.551 1.00 94.12 219 LEU A C 1
ATOM 1627 O O . LEU A 1 219 ? -3.403 3.103 35.332 1.00 94.12 219 LEU A O 1
ATOM 1631 N N . ASP A 1 220 ? -4.015 2.352 33.294 1.00 93.94 220 ASP A N 1
ATOM 1632 C CA . ASP A 1 220 ? -2.672 2.342 32.691 1.00 93.94 220 ASP A CA 1
ATOM 1633 C C . ASP A 1 220 ? -1.614 1.557 33.494 1.00 93.94 220 ASP A C 1
ATOM 1635 O O . ASP A 1 220 ? -0.401 1.733 33.360 1.00 93.94 220 ASP A O 1
ATOM 1639 N N . GLY A 1 221 ? -2.062 0.630 34.341 1.00 94.00 221 GLY A N 1
ATOM 1640 C CA . GLY A 1 221 ? -1.199 -0.275 35.085 1.00 94.00 221 GLY A CA 1
ATOM 1641 C C . GLY A 1 221 ? -0.683 -1.440 34.234 1.00 94.00 221 GLY A C 1
ATOM 1642 O O . GLY A 1 221 ? -1.273 -1.841 33.230 1.00 94.00 221 GLY A O 1
ATOM 1643 N N . THR A 1 222 ? 0.413 -2.057 34.676 1.00 95.06 222 THR A N 1
ATOM 1644 C CA . THR A 1 222 ? 1.067 -3.189 33.988 1.00 95.06 222 THR A CA 1
ATOM 1645 C C . THR A 1 222 ? 0.501 -4.565 34.357 1.00 95.06 222 THR A C 1
ATOM 1647 O O . THR A 1 222 ? 1.021 -5.587 33.913 1.00 95.06 222 THR A O 1
ATOM 1650 N N . GLY A 1 223 ? -0.573 -4.619 35.149 1.00 92.44 223 GLY A N 1
ATOM 1651 C CA . GLY A 1 223 ? -1.256 -5.852 35.541 1.00 92.44 223 GLY A CA 1
ATOM 1652 C C . GLY A 1 223 ? -1.930 -6.572 34.370 1.00 92.44 223 GLY A C 1
ATOM 1653 O O . GLY A 1 223 ? -1.733 -6.224 33.204 1.00 92.44 223 GLY A O 1
ATOM 1654 N N . ASN A 1 224 ? -2.736 -7.589 34.679 1.00 92.06 224 ASN A N 1
ATOM 1655 C CA . ASN A 1 224 ? -3.446 -8.366 33.661 1.00 92.06 224 ASN A CA 1
ATOM 1656 C C . ASN A 1 224 ? -4.445 -7.484 32.907 1.00 92.06 224 ASN A C 1
ATOM 1658 O O . ASN A 1 224 ? -5.252 -6.792 33.529 1.00 92.06 224 ASN A O 1
ATOM 1662 N N . ARG A 1 225 ? -4.382 -7.521 31.578 1.00 94.75 225 ARG A N 1
ATOM 1663 C CA . ARG A 1 225 ? -5.264 -6.798 30.656 1.00 94.75 225 ARG A CA 1
ATOM 1664 C C . ARG A 1 225 ? -5.773 -7.760 29.593 1.00 94.75 225 ARG A C 1
ATOM 1666 O O . ARG A 1 225 ? -5.216 -8.845 29.422 1.00 94.75 225 ARG A O 1
ATOM 1673 N N . TYR A 1 226 ? -6.810 -7.348 28.886 1.00 95.06 226 TYR A N 1
ATOM 1674 C CA . TYR A 1 226 ? -7.380 -8.074 27.758 1.00 95.06 226 TYR A CA 1
ATOM 1675 C C . TYR A 1 226 ? -7.288 -7.194 26.518 1.00 95.06 226 TYR A C 1
ATOM 1677 O O . TYR A 1 226 ? -7.205 -5.972 26.616 1.00 95.06 226 TYR A O 1
ATOM 1685 N N . ALA A 1 227 ? -7.262 -7.823 25.350 1.00 96.12 227 ALA A N 1
ATOM 1686 C CA . ALA A 1 227 ? -7.307 -7.117 24.083 1.00 96.12 227 ALA A CA 1
ATOM 1687 C C . ALA A 1 227 ? -8.672 -7.314 23.431 1.00 96.12 227 ALA A C 1
ATOM 1689 O O . ALA A 1 227 ? -9.294 -8.365 23.604 1.00 96.12 227 ALA A O 1
ATOM 1690 N N . GLN A 1 228 ? -9.114 -6.321 22.669 1.00 97.38 228 GLN A N 1
ATOM 1691 C CA . GLN A 1 228 ? -10.347 -6.368 21.904 1.00 97.38 228 GLN A CA 1
ATOM 1692 C C . GLN A 1 228 ? -10.108 -6.010 20.447 1.00 97.38 228 GLN A C 1
ATOM 1694 O O . GLN A 1 228 ? -9.284 -5.157 20.120 1.00 97.38 228 GLN A O 1
ATOM 1699 N N . VAL A 1 229 ? -10.888 -6.654 19.583 1.00 98.25 229 VAL A N 1
ATOM 1700 C CA . VAL A 1 229 ? -11.133 -6.186 18.222 1.00 98.25 229 VAL A CA 1
ATOM 1701 C C . VAL A 1 229 ? -12.509 -5.538 18.219 1.00 98.25 229 VAL A C 1
ATOM 1703 O O . VAL A 1 229 ? -13.516 -6.210 18.455 1.00 98.25 229 VAL A O 1
ATOM 1706 N N . LEU A 1 230 ? -12.546 -4.237 17.957 1.00 98.38 230 LEU A N 1
ATOM 1707 C CA . LEU A 1 230 ? -13.768 -3.445 17.882 1.00 98.38 230 LEU A CA 1
ATOM 1708 C C . LEU A 1 230 ? -14.029 -3.053 16.432 1.00 98.38 230 LEU A C 1
ATOM 1710 O O . LEU A 1 230 ? -13.099 -2.847 15.651 1.00 98.38 230 LEU A O 1
ATOM 1714 N N . ARG A 1 231 ? -15.302 -2.921 16.078 1.00 98.56 231 ARG A N 1
ATOM 1715 C CA . ARG A 1 231 ? -15.751 -2.422 14.782 1.00 98.56 231 ARG A CA 1
ATOM 1716 C C . ARG A 1 231 ? -16.664 -1.225 14.982 1.00 98.56 231 ARG A C 1
ATOM 1718 O O . ARG A 1 231 ? -17.630 -1.316 15.730 1.00 98.56 231 ARG A O 1
ATOM 1725 N N . PHE A 1 232 ? -16.414 -0.167 14.229 1.00 98.69 232 PHE A N 1
ATOM 1726 C CA . PHE A 1 232 ? -17.249 1.025 14.131 1.00 98.69 232 PHE A CA 1
ATOM 1727 C C . PHE A 1 232 ? -17.728 1.198 12.692 1.00 98.69 232 PHE A C 1
ATOM 1729 O O . PHE A 1 232 ? -17.129 0.652 11.766 1.00 98.69 232 PHE A O 1
ATOM 1736 N N . THR A 1 233 ? -18.805 1.951 12.493 1.00 98.75 233 THR A N 1
ATOM 1737 C CA . THR A 1 233 ? -19.290 2.313 11.154 1.00 98.75 233 THR A CA 1
ATOM 1738 C C . THR A 1 233 ? -18.935 3.770 10.872 1.00 98.75 233 THR A C 1
ATOM 1740 O O . THR A 1 233 ? -19.380 4.648 11.604 1.00 98.75 233 THR A O 1
ATOM 1743 N N . ALA A 1 234 ? -18.137 4.034 9.840 1.00 98.25 234 ALA A N 1
ATOM 1744 C CA . ALA A 1 234 ? -17.872 5.372 9.326 1.00 98.25 234 ALA A CA 1
ATOM 1745 C C . ALA A 1 234 ? -19.100 5.921 8.586 1.00 98.25 234 ALA A C 1
ATOM 1747 O O . ALA A 1 234 ? -19.833 5.184 7.923 1.00 98.25 234 ALA A O 1
ATOM 1748 N N . ASP A 1 235 ? -19.337 7.220 8.716 1.00 97.81 235 ASP A N 1
ATOM 1749 C CA . ASP A 1 235 ? -20.512 7.886 8.170 1.00 97.81 235 ASP A CA 1
ATOM 1750 C C . ASP A 1 235 ? -20.250 8.385 6.743 1.00 97.81 235 ASP A C 1
ATOM 1752 O O . ASP A 1 235 ? -19.500 9.334 6.510 1.00 97.81 235 ASP A O 1
ATOM 1756 N N . ALA A 1 236 ? -20.905 7.762 5.763 1.00 96.19 236 ALA A N 1
ATOM 1757 C CA . ALA A 1 236 ? -20.808 8.175 4.366 1.00 96.19 236 ALA A CA 1
ATOM 1758 C C . ALA A 1 236 ? -21.320 9.612 4.134 1.00 96.19 236 ALA A C 1
ATOM 1760 O O . ALA A 1 236 ? -20.869 10.275 3.201 1.00 96.19 236 ALA A O 1
ATOM 1761 N N . ALA A 1 237 ? -22.225 10.125 4.980 1.00 96.88 237 ALA A N 1
ATOM 1762 C CA . ALA A 1 237 ? -22.756 11.483 4.853 1.00 96.88 237 ALA A CA 1
ATOM 1763 C C . ALA A 1 237 ? -21.703 12.567 5.136 1.00 96.88 237 ALA A C 1
ATOM 1765 O O . ALA A 1 237 ? -21.846 13.697 4.669 1.00 96.88 237 ALA A O 1
ATOM 1766 N N . THR A 1 238 ? -20.638 12.229 5.867 1.00 95.38 238 THR A N 1
ATOM 1767 C CA . THR A 1 238 ? -19.523 13.132 6.188 1.00 95.38 238 THR A CA 1
ATOM 1768 C C . THR A 1 238 ? -18.271 12.811 5.378 1.00 95.38 238 THR A C 1
ATOM 1770 O O . THR A 1 238 ? -17.165 13.181 5.770 1.00 95.38 238 THR A O 1
ATOM 1773 N N . ASN A 1 239 ? -18.422 12.109 4.249 1.00 94.38 239 ASN A N 1
ATOM 1774 C CA . ASN A 1 239 ? -17.302 11.569 3.477 1.00 94.38 239 ASN A CA 1
ATOM 1775 C C . ASN A 1 239 ? -16.383 10.688 4.345 1.00 94.38 239 ASN A C 1
ATOM 1777 O O . ASN A 1 239 ? -15.163 10.774 4.259 1.00 94.38 239 ASN A O 1
ATOM 1781 N N . TYR A 1 240 ? -16.982 9.874 5.223 1.00 96.50 240 TYR A N 1
ATOM 1782 C CA . TYR A 1 240 ? -16.295 8.931 6.111 1.00 96.50 240 TYR A CA 1
ATOM 1783 C C . TYR A 1 240 ? -15.362 9.581 7.147 1.00 96.50 240 TYR A C 1
ATOM 1785 O O . TYR A 1 240 ? -14.546 8.898 7.758 1.00 96.50 240 TYR A O 1
ATOM 1793 N N . THR A 1 241 ? -15.507 10.887 7.395 1.00 95.62 241 THR A N 1
ATOM 1794 C CA . THR A 1 241 ? -14.677 11.626 8.366 1.00 95.62 241 THR A CA 1
ATOM 1795 C C . THR A 1 241 ? -15.209 11.582 9.798 1.00 95.62 241 THR A C 1
ATOM 1797 O O . THR A 1 241 ? -14.541 12.040 10.723 1.00 95.62 241 THR A O 1
ATOM 1800 N N . THR A 1 242 ? -16.396 11.010 10.008 1.00 97.56 242 THR A N 1
ATOM 1801 C CA . THR A 1 242 ? -16.991 10.779 11.331 1.00 97.56 242 THR A CA 1
ATOM 1802 C C . THR A 1 242 ? -17.485 9.344 11.459 1.00 97.56 242 THR A C 1
ATOM 1804 O O . THR A 1 242 ? -17.675 8.647 10.463 1.00 97.56 242 THR A O 1
ATOM 1807 N N . LEU A 1 243 ? -17.737 8.896 12.689 1.00 98.44 243 LEU A N 1
ATOM 1808 C CA . LEU A 1 243 ? -18.381 7.610 12.959 1.00 98.44 243 LEU A CA 1
ATOM 1809 C C . LEU A 1 243 ? -19.878 7.786 13.223 1.00 98.44 243 LEU A C 1
ATOM 1811 O O . LEU A 1 243 ? -20.306 8.767 13.830 1.00 98.44 243 LEU A O 1
ATOM 1815 N N . VAL A 1 244 ? -20.673 6.796 12.821 1.00 98.50 244 VAL A N 1
ATOM 1816 C CA . VAL A 1 244 ? -22.091 6.698 13.168 1.00 98.50 244 VAL A CA 1
ATOM 1817 C C . VAL A 1 244 ? -22.209 6.454 14.683 1.00 98.50 244 VAL A C 1
ATOM 1819 O O . VAL A 1 244 ? -21.657 5.460 15.177 1.00 98.50 244 VAL A O 1
ATOM 1822 N N . PRO A 1 245 ? -22.923 7.305 15.445 1.00 97.06 245 PRO A N 1
ATOM 1823 C CA . PRO A 1 245 ? -23.050 7.151 16.893 1.00 97.06 245 PRO A CA 1
ATOM 1824 C C . PRO A 1 245 ? -23.641 5.796 17.300 1.00 97.06 245 PRO A C 1
ATOM 1826 O O . PRO A 1 245 ? -24.626 5.339 16.723 1.00 97.06 245 PRO A O 1
ATOM 1829 N N . GLY A 1 246 ? -23.049 5.155 18.311 1.00 96.88 246 GLY A N 1
ATOM 1830 C CA . GLY A 1 246 ? -23.517 3.863 18.829 1.00 96.88 246 GLY A CA 1
ATOM 1831 C C . GLY A 1 246 ? -23.289 2.669 17.894 1.00 96.88 246 GLY A C 1
ATOM 1832 O O . GLY A 1 246 ? -23.855 1.606 18.128 1.00 96.88 246 GLY A O 1
ATOM 1833 N N . SER A 1 247 ? -22.475 2.820 16.844 1.00 98.31 247 SER A N 1
ATOM 1834 C CA . SER A 1 247 ? -22.174 1.747 15.883 1.00 98.31 247 SER A CA 1
ATOM 1835 C C . SER A 1 247 ? -21.085 0.761 16.331 1.00 98.31 247 SER A C 1
ATOM 1837 O O . SER A 1 247 ? -20.732 -0.141 15.567 1.00 98.31 247 SER A O 1
ATOM 1839 N N . GLU A 1 248 ? -20.554 0.934 17.545 1.00 98.00 248 GLU A N 1
ATOM 1840 C CA . GLU A 1 248 ? -19.534 0.067 18.137 1.00 98.00 248 GLU A CA 1
ATOM 1841 C C . GLU A 1 248 ? -20.037 -1.374 18.269 1.00 98.00 248 GLU A C 1
ATOM 1843 O O . GLU A 1 248 ? -21.124 -1.637 18.786 1.00 98.00 248 GLU A O 1
ATOM 1848 N N . VAL A 1 249 ? -19.212 -2.322 17.830 1.00 98.19 249 VAL A N 1
ATOM 1849 C CA . VAL A 1 249 ? -19.420 -3.756 18.023 1.00 98.19 249 VAL A CA 1
ATOM 1850 C C . VAL A 1 249 ? -18.111 -4.403 18.451 1.00 98.19 249 VAL A C 1
ATOM 1852 O O . VAL A 1 249 ? -17.108 -4.306 17.745 1.00 98.19 249 VAL A O 1
ATOM 1855 N N . VAL A 1 250 ? -18.135 -5.120 19.574 1.00 97.44 250 VAL A N 1
ATOM 1856 C CA . VAL A 1 250 ? -17.032 -5.992 19.996 1.00 97.44 250 VAL A CA 1
ATOM 1857 C C . VAL A 1 250 ? -17.075 -7.265 19.154 1.00 97.44 250 VAL A C 1
ATOM 1859 O O . VAL A 1 250 ? -18.046 -8.018 19.212 1.00 97.44 250 VAL A O 1
ATOM 1862 N N . LEU A 1 251 ? -16.040 -7.500 18.350 1.00 96.94 251 LEU A N 1
ATOM 1863 C CA . LEU A 1 251 ? -15.937 -8.687 17.496 1.00 96.94 251 LEU A CA 1
ATOM 1864 C C . LEU A 1 251 ? -15.204 -9.838 18.182 1.00 96.94 251 LEU A C 1
ATOM 1866 O O . LEU A 1 251 ? -15.561 -10.999 17.989 1.00 96.94 251 LEU A O 1
ATOM 1870 N N . LEU A 1 252 ? -14.167 -9.520 18.956 1.00 95.25 252 LEU A N 1
ATOM 1871 C CA . LEU A 1 252 ? -13.345 -10.492 19.668 1.00 95.25 252 LEU A CA 1
ATOM 1872 C C . LEU A 1 252 ? -12.800 -9.872 20.956 1.00 95.25 252 LEU A C 1
ATOM 1874 O O . LEU A 1 252 ? -12.460 -8.690 20.969 1.00 95.25 252 LEU A O 1
ATOM 1878 N N . GLY A 1 253 ? -12.651 -10.704 21.988 1.00 87.06 253 GLY A N 1
ATOM 1879 C CA . GLY A 1 253 ? -12.063 -10.326 23.271 1.00 87.06 253 GLY A CA 1
ATOM 1880 C C . GLY A 1 253 ? -13.101 -9.908 24.312 1.00 87.06 253 GLY A C 1
ATOM 1881 O O . GLY A 1 253 ? -14.141 -9.338 23.979 1.00 87.06 253 GLY A O 1
ATOM 1882 N N . GLY A 1 254 ? -12.814 -10.218 25.576 1.00 71.00 254 GLY A N 1
ATOM 1883 C CA . GLY A 1 254 ? -13.665 -9.959 26.738 1.00 71.00 254 GLY A CA 1
ATOM 1884 C C . GLY A 1 254 ? -13.117 -10.632 27.984 1.00 71.00 254 GLY A C 1
ATOM 1885 O O . GLY A 1 254 ? -12.617 -11.772 27.848 1.00 71.00 254 GLY A O 1
#

Foldseek 3Di:
DDAAEDELVVFKDKDKDFDDDAQAAKKKWKKWKFFDQDDDPAFWPTGIDIDIQGRPHGMDIDITTGHAPPDDDQKTKMKMFTDDMDPDDDDPPGMYMYIHAYPNDGDDDDPDPDPDPPPPPDDDPLDDDPPFAWQDWDADPQDNQWIWTDGQLAWTWTAGNNNRDIDTADHPSVWAQSADCFGFHDWDADPPCVVFVKIKIKGKTQDPCQCVDDAQNHRNHVDDIKMWIKIWGFDVVVVSNYTDPPRIDTPDMD

Radius of gyration: 27.63 Å; chains: 1; bounding box: 64×44×76 Å

Sequence (254 aa):
DIEVQVNEADGFVYQTISRAGSLEGEVLITYGVTGNTATEGVDFVGGFGTVVMPDGVAEVTVPVQILDDGAASPTKIFTFSLVDVEGATLWAPRTSRVSIIDSQNPETLPGLDSYVSDYAVQQTPIATNFAFQPIRMVFSPVDATQAYVATKPGQVLMFDAETGASSVLLDISDRVNDAVDRGLLDVALHPDFVNNPYVYVFAVMDPPDAGHASGNAGLDGTGNRYAQVLRFTADAATNYTTLVPGSEVVLLGG

pLDDT: mean 90.76, std 11.12, range [48.31, 98.75]